Protein AF-A0A4Y7TAW5-F1 (afdb_monomer_lite)

Secondary structure (DSSP, 8-state):
---HHHHHHHHHHHHHHHHHHHHHHHHHHHHHHHHHHHHHHHHHHHHHHHHPPPPPPPP--SSS-HHHHHHHHHHHHHHHHHHHHHHHHHHHHHHS--TTHHHHHHHHHHHTHHHHHHHHHHHHHHHHHHHHH-TT----HHHHHHHHHHHHHHH--HHHHHHHHH-HHHHHHHHHHHH-B-TTSPBP-S-TT-SSS--HHHHHHHHHHHSHHHHHHHHHHHHT--HHHHHHHHHHHHHHHHHHHHHHTT---HHHHHHHHHHHHHHHHHHHHT-GGGS--

Structure (mmCIF, N/CA/C/O backbone):
data_AF-A0A4Y7TAW5-F1
#
_entry.id   AF-A0A4Y7TAW5-F1
#
loop_
_atom_site.group_PDB
_atom_site.id
_atom_site.type_symbol
_atom_site.label_atom_id
_atom_site.label_alt_id
_atom_site.label_comp_id
_atom_site.label_asym_id
_atom_site.label_entity_id
_atom_site.label_seq_id
_atom_site.pdbx_PDB_ins_code
_atom_site.Cartn_x
_atom_site.Cartn_y
_atom_site.Cartn_z
_atom_site.occupancy
_atom_site.B_iso_or_equiv
_atom_site.auth_seq_id
_atom_site.auth_comp_id
_atom_site.auth_asym_id
_atom_site.auth_atom_id
_atom_site.pdbx_PDB_model_num
ATOM 1 N N . MET A 1 1 ? 13.626 14.853 74.376 1.00 48.91 1 MET A N 1
ATOM 2 C CA . MET A 1 1 ? 12.794 15.508 73.346 1.00 48.91 1 MET A CA 1
ATOM 3 C C . MET A 1 1 ? 13.369 15.253 71.956 1.00 48.91 1 MET A C 1
ATOM 5 O O . MET A 1 1 ? 14.304 15.946 71.572 1.00 48.91 1 MET A O 1
ATOM 9 N N . PRO A 1 2 ? 12.860 14.246 71.227 1.00 41.62 2 PRO A N 1
ATOM 10 C CA . PRO A 1 2 ? 12.999 14.225 69.774 1.00 41.62 2 PRO A CA 1
ATOM 11 C C . PRO A 1 2 ? 11.749 13.623 69.098 1.00 41.62 2 PRO A C 1
ATOM 13 O O . PRO A 1 2 ? 11.780 12.455 68.753 1.00 41.62 2 PRO A O 1
ATOM 16 N N . ASP A 1 3 ? 10.656 14.368 68.891 1.00 47.78 3 ASP A N 1
ATOM 17 C CA . ASP A 1 3 ? 9.489 13.796 68.171 1.00 47.78 3 ASP A CA 1
ATOM 18 C C . ASP A 1 3 ? 8.783 14.731 67.174 1.00 47.78 3 ASP A C 1
ATOM 20 O O . ASP A 1 3 ? 8.091 14.268 66.266 1.00 47.78 3 ASP A O 1
ATOM 24 N N . GLU A 1 4 ? 9.027 16.042 67.206 1.00 43.66 4 GLU A N 1
ATOM 25 C CA . GLU A 1 4 ? 8.337 16.962 66.284 1.00 43.66 4 GLU A CA 1
ATOM 26 C C . GLU A 1 4 ? 8.954 16.999 64.869 1.00 43.66 4 GLU A C 1
ATOM 28 O O . GLU A 1 4 ? 8.254 17.194 63.870 1.00 43.66 4 GLU A O 1
ATOM 33 N N . LEU A 1 5 ? 10.252 16.703 64.737 1.00 43.06 5 LEU A N 1
ATOM 34 C CA . LEU A 1 5 ? 10.950 16.662 63.441 1.00 43.06 5 LEU A CA 1
ATOM 35 C C . LEU A 1 5 ? 10.562 15.445 62.575 1.00 43.06 5 LEU A C 1
ATOM 37 O O . LEU A 1 5 ? 10.584 15.535 61.343 1.00 43.06 5 LEU A O 1
ATOM 41 N N . ASN A 1 6 ? 10.150 14.327 63.186 1.00 42.59 6 ASN A N 1
ATOM 42 C CA . ASN A 1 6 ? 9.737 13.115 62.462 1.00 42.59 6 ASN A CA 1
ATOM 43 C C . ASN A 1 6 ? 8.290 13.190 61.937 1.00 42.59 6 ASN A C 1
ATOM 45 O O . ASN A 1 6 ? 7.994 12.680 60.848 1.00 42.59 6 ASN A O 1
ATOM 49 N N . LEU A 1 7 ? 7.403 13.898 62.643 1.00 44.12 7 LEU A N 1
ATOM 50 C CA . LEU A 1 7 ? 6.029 14.164 62.197 1.00 44.12 7 LEU A CA 1
ATOM 51 C C . LEU A 1 7 ? 5.985 15.139 61.007 1.00 44.12 7 LEU A C 1
ATOM 53 O O . LEU A 1 7 ? 5.231 14.923 60.052 1.00 44.12 7 LEU A O 1
ATOM 57 N N . SER A 1 8 ? 6.853 16.156 61.013 1.00 45.81 8 SER A N 1
ATOM 58 C CA . SER A 1 8 ? 7.039 17.106 59.905 1.00 45.81 8 SER A CA 1
ATOM 59 C C . SER A 1 8 ? 7.485 16.407 58.607 1.00 45.81 8 SER A C 1
ATOM 61 O O . SER A 1 8 ? 6.839 16.540 57.562 1.00 45.81 8 SER A O 1
ATOM 63 N N . ARG A 1 9 ? 8.517 15.552 58.674 1.00 44.88 9 ARG A N 1
ATOM 64 C CA . ARG A 1 9 ? 9.029 14.802 57.508 1.00 44.88 9 ARG A CA 1
ATOM 65 C C . ARG A 1 9 ? 8.023 13.788 56.952 1.00 44.88 9 ARG A C 1
ATOM 67 O O . ARG A 1 9 ? 7.956 13.595 55.735 1.00 44.88 9 ARG A O 1
ATOM 74 N N . SER A 1 10 ? 7.203 13.185 57.812 1.00 47.12 10 SER A N 1
ATOM 75 C CA . SER A 1 10 ? 6.163 12.228 57.404 1.00 47.12 10 SER A CA 1
ATOM 76 C C . SER A 1 10 ? 4.977 12.908 56.710 1.00 47.12 10 SER A C 1
ATOM 78 O O . SER A 1 10 ? 4.493 12.403 55.694 1.00 47.12 10 SER A O 1
ATOM 80 N N . ARG A 1 11 ? 4.556 14.098 57.169 1.00 46.34 11 ARG A N 1
ATOM 81 C CA . ARG A 1 11 ? 3.516 14.904 56.497 1.00 46.34 11 ARG A CA 1
ATOM 82 C C . ARG A 1 11 ? 3.972 15.425 55.130 1.00 46.34 11 ARG A C 1
ATOM 84 O O . ARG A 1 11 ? 3.197 15.362 54.176 1.00 46.34 11 ARG A O 1
ATOM 91 N N . VAL A 1 12 ? 5.234 15.843 54.993 1.00 50.62 12 VAL A N 1
ATOM 92 C CA . VAL A 1 12 ? 5.809 16.267 53.699 1.00 50.62 12 VAL A CA 1
ATOM 93 C C . VAL A 1 12 ? 5.922 15.090 52.714 1.00 50.62 12 VAL A C 1
ATOM 95 O O . VAL A 1 12 ? 5.592 15.243 51.533 1.00 50.62 12 VAL A O 1
ATOM 98 N N . ARG A 1 13 ? 6.294 13.886 53.182 1.00 47.22 13 ARG A N 1
ATOM 99 C CA . ARG A 1 13 ? 6.286 12.654 52.362 1.00 47.22 13 ARG A CA 1
ATOM 100 C C . ARG A 1 13 ? 4.876 12.233 51.930 1.00 47.22 13 ARG A C 1
ATOM 102 O O . ARG A 1 13 ? 4.685 11.881 50.770 1.00 47.22 13 ARG A O 1
ATOM 109 N N . LEU A 1 14 ? 3.875 12.314 52.809 1.00 46.09 14 LEU A N 1
ATOM 110 C CA . LEU A 1 14 ? 2.475 12.010 52.471 1.00 46.09 14 LEU A CA 1
ATOM 111 C C . LEU A 1 14 ? 1.870 13.030 51.495 1.00 46.09 14 LEU A C 1
ATOM 113 O O . LEU A 1 14 ? 1.152 12.638 50.573 1.00 46.09 14 LEU A O 1
ATOM 117 N N . GLY A 1 15 ? 2.195 14.317 51.647 1.00 50.59 15 GLY A N 1
ATOM 118 C CA . GLY A 1 15 ? 1.791 15.375 50.719 1.00 50.59 15 GLY A CA 1
ATOM 119 C C . GLY A 1 15 ? 2.389 15.191 49.322 1.00 50.59 15 GLY A C 1
ATOM 120 O O . GLY A 1 15 ? 1.670 15.273 48.330 1.00 50.59 15 GLY A O 1
ATOM 121 N N . THR A 1 16 ? 3.676 14.845 49.225 1.00 51.81 16 THR A N 1
ATOM 122 C CA . THR A 1 16 ? 4.343 14.569 47.938 1.00 51.81 16 THR A CA 1
ATOM 123 C C . THR A 1 16 ? 3.869 13.267 47.282 1.00 51.81 16 THR A C 1
ATOM 125 O O . THR A 1 16 ? 3.695 13.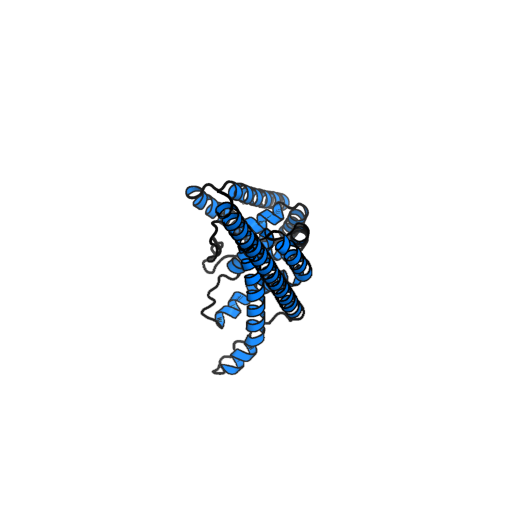241 46.064 1.00 51.81 16 THR A O 1
ATOM 128 N N . LEU A 1 17 ? 3.574 12.212 48.050 1.00 48.34 17 LEU A N 1
ATOM 129 C CA . LEU A 1 17 ? 2.973 10.968 47.540 1.00 48.34 17 LEU A CA 1
ATOM 130 C C . LEU A 1 17 ? 1.537 11.166 47.039 1.00 48.34 17 LEU A C 1
ATOM 132 O O . LEU A 1 17 ? 1.203 10.677 45.959 1.00 48.34 17 LEU A O 1
ATOM 136 N N . LYS A 1 18 ? 0.697 11.912 47.769 1.00 51.72 18 LYS A N 1
ATOM 137 C CA . LYS A 1 18 ? -0.661 12.258 47.314 1.00 51.72 18 LYS A CA 1
ATOM 138 C C . LYS A 1 18 ? -0.627 13.153 46.075 1.00 51.72 18 LYS A C 1
ATOM 140 O O . LYS A 1 18 ? -1.372 12.889 45.139 1.00 51.72 18 LYS A O 1
ATOM 145 N N . ARG A 1 19 ? 0.281 14.134 46.011 1.00 49.94 19 ARG A N 1
ATOM 146 C CA . ARG A 1 19 ? 0.446 15.015 44.840 1.00 49.94 19 ARG A CA 1
ATOM 147 C C . ARG A 1 19 ? 0.955 14.254 43.611 1.00 49.94 19 ARG A C 1
ATOM 149 O O . ARG A 1 19 ? 0.425 14.458 42.528 1.00 49.94 19 ARG A O 1
ATOM 156 N N . LYS A 1 20 ? 1.899 13.315 43.772 1.00 46.88 20 LYS A N 1
ATOM 157 C CA . LYS A 1 20 ? 2.349 12.418 42.687 1.00 46.88 20 LYS A CA 1
ATOM 158 C C . LYS A 1 20 ? 1.245 11.477 42.205 1.00 46.88 20 LYS A C 1
ATOM 160 O O . LYS A 1 20 ? 1.109 11.286 41.003 1.00 46.88 20 LYS A O 1
ATOM 165 N N . ARG A 1 21 ? 0.440 10.913 43.113 1.00 55.06 21 ARG A N 1
ATOM 166 C CA . ARG A 1 21 ? -0.709 10.065 42.747 1.00 55.06 21 ARG A CA 1
ATOM 167 C C . ARG A 1 21 ? -1.817 10.861 42.058 1.00 55.06 21 ARG A C 1
ATOM 169 O O . ARG A 1 21 ? -2.376 10.370 41.089 1.00 55.06 21 ARG A O 1
ATOM 176 N N . PHE A 1 22 ? -2.092 12.083 42.511 1.00 49.72 22 PHE A N 1
ATOM 177 C CA . PHE A 1 22 ? -3.089 12.961 41.901 1.00 49.72 22 PHE A CA 1
ATOM 178 C C . PHE A 1 22 ? -2.654 13.437 40.512 1.00 49.72 22 PHE A C 1
ATOM 180 O O . PHE A 1 22 ? -3.429 13.328 39.573 1.00 49.72 22 PHE A O 1
ATOM 187 N N . LEU A 1 23 ? -1.396 13.867 40.354 1.00 47.81 23 LEU A N 1
ATOM 188 C CA . LEU A 1 23 ? -0.832 14.196 39.043 1.00 47.81 23 LEU A CA 1
ATOM 189 C C . LEU A 1 23 ? -0.847 12.967 38.131 1.00 47.81 23 LEU A C 1
ATOM 191 O O . LEU A 1 23 ? -1.380 13.047 37.041 1.00 47.81 23 LEU A O 1
ATOM 195 N N . SER A 1 24 ? -0.403 11.799 38.604 1.00 51.50 24 SER A N 1
ATOM 196 C CA . SER A 1 24 ? -0.475 10.551 37.832 1.00 51.50 24 SER A CA 1
ATOM 197 C C . SER A 1 24 ? -1.898 10.165 37.420 1.00 51.50 24 SER A C 1
ATOM 199 O O . SER A 1 24 ? -2.066 9.610 36.338 1.00 51.50 24 SER A O 1
ATOM 201 N N . ALA A 1 25 ? -2.899 10.383 38.272 1.00 54.53 25 ALA A N 1
ATOM 202 C CA . ALA A 1 25 ? -4.290 10.086 37.953 1.00 54.53 25 ALA A CA 1
ATOM 203 C C . ALA A 1 25 ? -4.839 11.093 36.937 1.00 54.53 25 ALA A C 1
ATOM 205 O O . ALA A 1 25 ? -5.419 10.684 35.943 1.00 54.53 25 ALA A O 1
ATOM 206 N N . HIS A 1 26 ? -4.575 12.386 37.129 1.00 45.53 26 HIS A N 1
ATOM 207 C CA . HIS A 1 26 ? -5.026 13.445 36.231 1.00 45.53 26 HIS A CA 1
ATOM 208 C C . HIS A 1 26 ? -4.365 13.355 34.848 1.00 45.53 26 HIS A C 1
ATOM 210 O O . HIS A 1 26 ? -5.045 13.487 33.836 1.00 45.53 26 HIS A O 1
ATOM 216 N N . THR A 1 27 ? -3.068 13.035 34.786 1.00 52.75 27 THR A N 1
ATOM 217 C CA . THR A 1 27 ? -2.369 12.761 33.523 1.00 52.75 27 THR A CA 1
ATOM 218 C C . THR A 1 27 ? -2.956 11.533 32.831 1.00 52.75 27 THR A C 1
ATOM 220 O O . THR A 1 27 ? -3.188 11.590 31.634 1.00 52.75 27 THR A O 1
ATOM 223 N N . ARG A 1 28 ? -3.297 10.459 33.563 1.00 53.72 28 ARG A N 1
ATOM 224 C CA . ARG A 1 28 ? -3.979 9.289 32.977 1.00 53.72 28 ARG A CA 1
ATOM 225 C C . ARG A 1 28 ? -5.375 9.622 32.452 1.00 53.72 28 ARG A C 1
ATOM 227 O O . ARG A 1 28 ? -5.735 9.125 31.395 1.00 53.72 28 ARG A O 1
ATOM 234 N N . THR A 1 29 ? -6.154 10.445 33.155 1.00 56.94 29 THR A N 1
ATOM 235 C CA . THR A 1 29 ? -7.489 10.858 32.692 1.00 56.94 29 THR A CA 1
ATOM 236 C C . THR A 1 29 ? -7.400 11.728 31.438 1.00 56.94 29 THR A C 1
ATOM 238 O O . THR A 1 29 ? -8.170 11.525 30.505 1.00 56.94 29 THR A O 1
ATOM 241 N N . LEU A 1 30 ? -6.435 12.652 31.385 1.00 54.66 30 LEU A N 1
ATOM 242 C CA . LEU A 1 30 ? -6.183 13.488 30.208 1.00 54.66 30 LEU A CA 1
ATOM 243 C C . LEU A 1 30 ? -5.687 12.657 29.019 1.00 54.66 30 LEU A C 1
ATOM 245 O O . LEU A 1 30 ? -6.209 12.801 27.922 1.00 54.66 30 LEU A O 1
ATOM 249 N N . GLU A 1 31 ? -4.742 11.742 29.235 1.00 56.19 31 GLU A N 1
ATOM 250 C CA . GLU A 1 31 ? -4.259 10.820 28.199 1.00 56.19 31 GLU A CA 1
ATOM 251 C C . GLU A 1 31 ? -5.377 9.908 27.676 1.00 56.19 31 GLU A C 1
ATOM 253 O O . GLU A 1 31 ? -5.460 9.663 26.475 1.00 56.19 31 GLU A O 1
ATOM 258 N N . HIS A 1 32 ? -6.261 9.429 28.556 1.00 56.84 32 HIS A N 1
ATOM 259 C CA . HIS A 1 32 ? -7.381 8.586 28.148 1.00 56.84 32 HIS A CA 1
ATOM 260 C C . HIS A 1 32 ? -8.438 9.372 27.360 1.00 56.84 32 HIS A C 1
ATOM 262 O O . HIS A 1 32 ? -8.957 8.858 26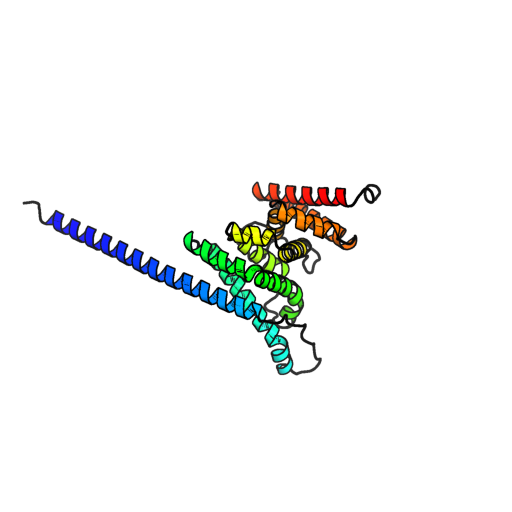.373 1.00 56.84 32 HIS A O 1
ATOM 268 N N . GLY A 1 33 ? -8.704 10.626 27.744 1.00 57.44 33 GLY A N 1
ATOM 269 C CA . GLY A 1 33 ? -9.585 11.522 26.994 1.00 57.44 33 GLY A CA 1
ATOM 270 C C . GLY A 1 33 ? -9.032 11.885 25.612 1.00 57.44 33 GLY A C 1
ATOM 271 O O . GLY A 1 33 ? -9.783 11.893 24.644 1.00 57.44 33 GLY A O 1
ATOM 272 N N . VAL A 1 34 ? -7.720 12.118 25.490 1.00 60.97 34 VAL A N 1
ATOM 273 C CA . VAL A 1 34 ? -7.068 12.390 24.195 1.00 60.97 34 VAL A CA 1
ATOM 274 C C . VAL A 1 34 ? -7.130 11.169 23.273 1.00 60.97 34 VAL A C 1
ATOM 276 O O . VAL A 1 34 ? -7.487 11.323 22.111 1.00 60.97 34 VAL A O 1
ATOM 279 N N . ALA A 1 35 ? -6.869 9.962 23.787 1.00 63.03 35 ALA A N 1
ATOM 280 C CA . ALA A 1 35 ? -6.971 8.732 22.995 1.00 63.03 35 ALA A CA 1
ATOM 281 C C . ALA A 1 35 ? -8.399 8.497 22.462 1.00 63.03 35 ALA A C 1
ATOM 283 O O . ALA A 1 35 ? -8.580 8.222 21.281 1.00 63.03 35 ALA A O 1
ATOM 284 N N . GLN A 1 36 ? -9.425 8.703 23.299 1.00 66.69 36 GLN A N 1
ATOM 285 C CA . GLN A 1 36 ? -10.826 8.590 22.871 1.00 66.69 36 GLN A CA 1
ATOM 286 C C . GLN A 1 36 ? -11.196 9.611 21.784 1.00 66.69 36 GLN A C 1
ATOM 288 O O . GLN A 1 36 ? -11.950 9.292 20.867 1.00 66.69 36 GLN A O 1
ATOM 293 N N . ILE A 1 37 ? -10.661 10.834 21.861 1.00 69.81 37 ILE A N 1
ATOM 294 C CA . ILE A 1 37 ? -10.876 11.861 20.835 1.00 69.81 37 ILE A CA 1
ATOM 295 C C . ILE A 1 37 ? -10.203 11.455 19.517 1.00 69.81 37 ILE A C 1
ATOM 297 O O . ILE A 1 37 ? -10.835 11.563 18.467 1.00 69.81 37 ILE A O 1
ATOM 301 N N . SER A 1 38 ? -8.968 10.945 19.556 1.00 72.62 38 SER A N 1
ATOM 302 C CA . SER A 1 38 ? -8.267 10.440 18.367 1.00 72.62 38 SER A CA 1
ATOM 303 C C . SER A 1 38 ? -9.029 9.299 17.686 1.00 72.62 38 SER A C 1
ATOM 305 O O . SER A 1 38 ? -9.176 9.317 16.465 1.00 72.62 38 SER A O 1
ATOM 307 N N . ASP A 1 39 ? -9.582 8.362 18.460 1.00 80.06 39 ASP A N 1
ATOM 308 C CA . ASP A 1 39 ? -10.378 7.242 17.944 1.00 80.06 39 ASP A CA 1
ATOM 309 C C . ASP A 1 39 ? -11.663 7.716 17.246 1.00 80.06 39 ASP A C 1
ATOM 311 O O . ASP A 1 39 ? -11.990 7.253 16.150 1.00 80.06 39 ASP A O 1
ATOM 315 N N . ILE A 1 40 ? -12.383 8.669 17.851 1.00 82.50 40 ILE A N 1
ATOM 316 C CA . ILE A 1 40 ? -13.599 9.257 17.267 1.00 82.50 40 ILE A CA 1
ATOM 317 C C . ILE A 1 40 ? -13.264 10.006 15.977 1.00 82.50 40 ILE A C 1
ATOM 319 O O . ILE A 1 40 ? -13.962 9.841 14.974 1.00 82.50 40 ILE A O 1
ATOM 323 N N . ILE A 1 41 ? -12.198 10.812 15.983 1.00 82.06 41 ILE A N 1
ATOM 324 C CA . ILE A 1 41 ? -11.745 11.554 14.802 1.00 82.06 41 ILE A CA 1
ATOM 325 C C . ILE A 1 41 ? -11.375 10.579 13.685 1.00 82.06 41 ILE A C 1
ATOM 327 O O . ILE A 1 41 ? -11.825 10.756 12.554 1.00 82.06 41 ILE A O 1
ATOM 331 N N . LEU A 1 42 ? -10.606 9.532 13.996 1.00 86.62 42 LEU A N 1
ATOM 332 C CA . LEU A 1 42 ? -10.192 8.535 13.017 1.00 86.62 42 LEU A CA 1
ATOM 333 C C . LEU A 1 42 ? -11.396 7.815 12.408 1.00 86.62 42 LEU A C 1
ATOM 335 O O . LEU A 1 42 ? -11.511 7.786 11.186 1.00 86.62 42 LEU A O 1
ATOM 339 N N . ARG A 1 43 ? -12.307 7.288 13.238 1.00 90.38 43 ARG A N 1
ATOM 340 C CA . ARG A 1 43 ? -13.544 6.643 12.766 1.00 90.38 43 ARG A CA 1
ATOM 341 C C . ARG A 1 43 ? -14.346 7.586 11.877 1.00 90.38 43 ARG A C 1
ATOM 343 O O . ARG A 1 43 ? -14.681 7.218 10.763 1.00 90.38 43 ARG A O 1
ATOM 350 N N . THR A 1 44 ? -14.567 8.823 12.319 1.00 91.19 44 THR A N 1
ATOM 351 C CA . THR A 1 44 ? -15.331 9.822 11.554 1.00 91.19 44 THR A CA 1
ATOM 352 C C . THR A 1 44 ? -14.702 10.088 10.187 1.00 91.19 44 THR A C 1
ATOM 354 O O . THR A 1 44 ? -15.398 10.087 9.175 1.00 91.19 44 THR A O 1
ATOM 357 N N . ILE A 1 45 ? -13.383 10.294 10.134 1.00 90.44 45 ILE A N 1
ATOM 358 C CA . ILE A 1 45 ? -12.677 10.527 8.870 1.00 90.44 45 ILE A CA 1
ATOM 359 C C . ILE A 1 45 ? -12.761 9.294 7.967 1.00 90.44 45 ILE A C 1
ATOM 361 O O . ILE A 1 45 ? -12.964 9.448 6.765 1.00 90.44 45 ILE A O 1
ATOM 365 N N . LEU A 1 46 ? -12.615 8.089 8.522 1.00 92.75 46 LEU A N 1
ATOM 366 C CA . LEU A 1 46 ? -12.679 6.845 7.758 1.00 92.75 46 LEU A CA 1
ATOM 367 C C . LEU A 1 46 ? -14.085 6.561 7.226 1.00 92.75 46 LEU A C 1
ATOM 369 O O . LEU A 1 46 ? -14.189 6.181 6.068 1.00 92.75 46 LEU A O 1
ATOM 373 N N . THR A 1 47 ? -15.143 6.830 7.993 1.00 94.06 47 THR A N 1
ATOM 374 C CA . THR A 1 47 ? -16.534 6.747 7.518 1.00 94.06 47 THR A CA 1
ATOM 375 C C . THR A 1 47 ? -16.797 7.758 6.403 1.00 94.06 47 THR A C 1
ATOM 377 O O . THR A 1 47 ? -17.320 7.394 5.358 1.00 94.06 47 THR A O 1
ATOM 380 N N . ILE A 1 48 ? -16.351 9.014 6.555 1.00 92.88 48 ILE A N 1
ATOM 381 C CA . ILE A 1 48 ? -16.455 10.002 5.467 1.00 92.88 48 ILE A CA 1
ATOM 382 C C . ILE A 1 48 ? -15.726 9.482 4.228 1.00 92.88 48 ILE A C 1
ATOM 384 O O . ILE A 1 48 ? -16.267 9.500 3.130 1.00 92.88 48 ILE A O 1
ATOM 388 N N . LEU A 1 49 ? -14.492 9.005 4.397 1.00 91.81 49 LEU A N 1
ATOM 389 C CA . LEU A 1 49 ? -13.704 8.453 3.306 1.00 91.81 49 LEU A CA 1
ATOM 390 C C . LEU A 1 49 ? -14.341 7.209 2.695 1.00 91.81 49 LEU A C 1
ATOM 392 O O . LEU A 1 49 ? -14.102 6.978 1.519 1.00 91.81 49 LEU A O 1
ATOM 396 N N . GLU A 1 50 ? -15.081 6.395 3.440 1.00 94.38 50 GLU A N 1
ATOM 397 C CA . GLU A 1 50 ? -15.817 5.236 2.934 1.00 94.38 50 GLU A CA 1
ATOM 398 C C . GLU A 1 50 ? -16.900 5.669 1.945 1.00 94.38 50 GLU A C 1
ATOM 400 O O . GLU A 1 50 ? -16.906 5.189 0.808 1.00 94.38 50 GLU A O 1
ATOM 405 N N . ASP A 1 51 ? -17.700 6.660 2.338 1.00 92.50 51 ASP A N 1
ATOM 406 C CA . ASP A 1 51 ? -18.795 7.218 1.540 1.00 92.50 51 ASP A CA 1
ATOM 407 C C . ASP A 1 51 ? -18.310 8.045 0.337 1.00 92.50 51 ASP A C 1
ATOM 409 O O . ASP A 1 51 ? -19.043 8.246 -0.635 1.00 92.50 51 ASP A O 1
ATOM 413 N N . GLU A 1 52 ? -17.063 8.524 0.364 1.00 89.31 52 GLU A N 1
ATOM 414 C CA . GLU A 1 52 ? -16.504 9.308 -0.733 1.00 89.31 52 GLU A CA 1
ATOM 415 C C . GLU A 1 52 ? -16.290 8.474 -2.009 1.00 89.31 52 GLU A C 1
ATOM 417 O O . GLU A 1 52 ? -15.644 7.412 -2.037 1.00 89.31 52 GLU A O 1
ATOM 422 N N . SER A 1 53 ? -16.776 9.026 -3.122 1.00 86.56 53 SER A N 1
ATOM 423 C CA . SER A 1 53 ? -16.500 8.515 -4.464 1.00 86.56 53 SER A CA 1
ATOM 424 C C . SER A 1 53 ? -15.049 8.798 -4.866 1.00 86.56 53 SER A C 1
ATOM 426 O O . SER A 1 53 ? -14.471 9.815 -4.486 1.00 86.56 53 SER A O 1
ATOM 428 N N . THR A 1 54 ? -14.427 7.902 -5.638 1.00 83.69 54 THR A N 1
ATOM 429 C CA . THR A 1 54 ? -13.053 8.120 -6.115 1.00 83.69 54 THR A CA 1
ATOM 430 C C . THR A 1 54 ? -13.021 9.294 -7.103 1.00 83.69 54 THR A C 1
ATOM 432 O O . THR A 1 54 ? -13.656 9.188 -8.154 1.00 83.69 54 THR A O 1
ATOM 435 N N . PRO A 1 55 ? -12.274 10.383 -6.822 1.00 80.06 55 PRO A N 1
ATOM 436 C CA . PRO A 1 55 ? -12.209 11.528 -7.715 1.00 80.06 55 PRO A CA 1
ATOM 437 C C . PRO A 1 55 ? -11.673 11.134 -9.088 1.00 80.06 55 PRO A C 1
ATOM 439 O O . PRO A 1 55 ? -10.780 10.291 -9.220 1.00 80.06 55 PRO A O 1
ATOM 442 N N . THR A 1 56 ? -12.195 11.784 -10.119 1.00 77.88 56 THR A N 1
ATOM 443 C CA . THR A 1 56 ? -11.692 11.671 -11.486 1.00 77.88 56 THR A CA 1
ATOM 444 C C . THR A 1 56 ? -10.638 12.743 -11.752 1.00 77.88 56 THR A C 1
ATOM 446 O O . THR A 1 56 ? -10.478 13.696 -10.987 1.00 77.88 56 THR A O 1
ATOM 449 N N . ARG A 1 57 ? -9.861 12.566 -12.825 1.00 72.62 57 ARG A N 1
ATOM 450 C CA . ARG A 1 57 ? -8.854 13.551 -13.224 1.00 72.62 57 ARG A CA 1
ATOM 451 C C . ARG A 1 57 ? -9.553 14.868 -13.583 1.00 72.62 57 ARG A C 1
ATOM 453 O O . ARG A 1 57 ? -10.391 14.833 -14.486 1.00 72.62 57 ARG A O 1
ATOM 460 N N . PRO A 1 58 ? -9.175 16.008 -12.976 1.00 70.38 58 PRO A N 1
ATOM 461 C CA . PRO A 1 58 ? -9.697 17.307 -13.381 1.00 70.38 58 PRO A CA 1
ATOM 462 C C . PRO A 1 58 ? -9.409 17.561 -14.865 1.00 70.38 58 PRO A C 1
ATOM 464 O O . PRO A 1 58 ? -8.303 17.283 -15.349 1.00 70.38 58 PRO A O 1
ATOM 467 N N . LEU A 1 59 ? -10.395 18.077 -15.600 1.00 66.62 59 LEU A N 1
ATOM 468 C CA . LEU A 1 59 ? -10.210 18.460 -16.996 1.00 66.62 59 LEU A CA 1
ATOM 469 C C . LEU A 1 59 ? -9.390 19.752 -17.041 1.00 66.62 59 LEU A C 1
ATOM 471 O O . LEU A 1 59 ? -9.818 20.786 -16.543 1.00 66.62 59 LEU A O 1
ATOM 475 N N . VAL A 1 60 ? -8.210 19.716 -17.664 1.00 61.81 60 VAL A N 1
ATOM 476 C CA . VAL A 1 60 ? -7.419 20.935 -17.883 1.00 61.81 60 VAL A CA 1
ATOM 477 C C . VAL A 1 60 ? -8.097 21.749 -18.986 1.00 61.81 60 VAL A C 1
ATOM 479 O O . VAL A 1 60 ? -7.867 21.511 -20.174 1.00 61.81 60 VAL A O 1
ATOM 482 N N . ARG A 1 61 ? -8.961 22.695 -18.611 1.00 59.75 61 ARG A N 1
ATOM 483 C CA . ARG A 1 61 ? -9.518 23.673 -19.552 1.00 59.75 61 ARG A CA 1
ATOM 484 C C . ARG A 1 61 ? -8.442 24.722 -19.851 1.00 59.75 61 ARG A C 1
ATOM 486 O O . ARG A 1 61 ? -7.897 25.339 -18.943 1.00 59.75 61 ARG A O 1
ATOM 493 N N . ARG A 1 62 ? -8.084 24.897 -21.129 1.00 49.53 62 ARG A N 1
ATOM 494 C CA . ARG A 1 62 ? -7.209 26.001 -21.562 1.00 49.53 62 ARG A CA 1
ATOM 495 C C . ARG A 1 62 ? -8.014 27.301 -21.519 1.00 49.53 62 ARG A C 1
ATOM 497 O O . ARG A 1 62 ? -8.913 27.467 -22.336 1.00 49.53 62 ARG A O 1
ATOM 504 N N . GLY A 1 63 ? -7.673 28.201 -20.605 1.00 51.19 63 GLY A N 1
ATOM 505 C CA . GLY A 1 63 ? -8.272 29.534 -20.489 1.00 51.19 63 GLY A CA 1
ATOM 506 C C . GLY A 1 63 ? -8.322 29.995 -19.033 1.00 51.19 63 GLY A C 1
ATOM 507 O O . GLY A 1 63 ? -8.464 29.164 -18.142 1.00 51.19 63 GLY A O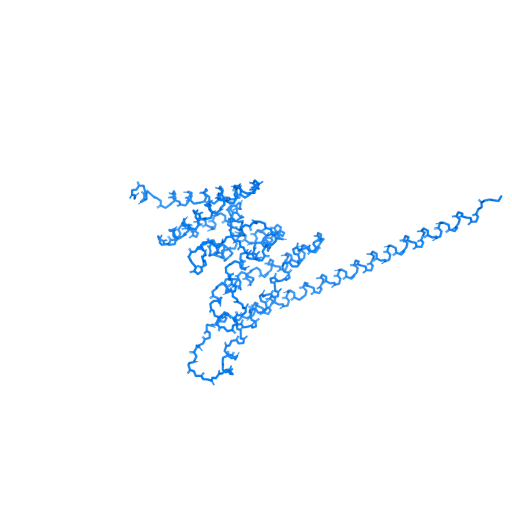 1
ATOM 508 N N . ASP A 1 64 ? -8.173 31.301 -18.807 1.00 46.88 64 ASP A N 1
ATOM 509 C CA . ASP A 1 64 ? -8.070 31.976 -17.502 1.00 46.88 64 ASP A CA 1
ATOM 510 C C . ASP A 1 64 ? -9.344 31.872 -16.637 1.00 46.88 64 ASP A C 1
ATOM 512 O O . ASP A 1 64 ? -10.012 32.862 -16.344 1.00 46.88 64 ASP A O 1
ATOM 516 N N . GLN A 1 65 ? -9.693 30.668 -16.191 1.00 52.84 65 GLN A N 1
ATOM 517 C CA . GLN A 1 65 ? -10.744 30.435 -15.201 1.00 52.84 65 GLN A CA 1
ATOM 518 C C . GLN A 1 65 ? -10.154 29.686 -14.006 1.00 52.84 65 GLN A C 1
ATOM 520 O O . GLN A 1 65 ? -10.384 28.503 -13.778 1.00 52.84 65 GLN A O 1
ATOM 525 N N . LEU A 1 66 ? -9.366 30.423 -13.219 1.00 53.06 66 LEU A N 1
ATOM 526 C CA . LEU A 1 66 ? -8.847 29.984 -11.919 1.00 53.06 66 LEU A CA 1
ATOM 527 C C . LEU A 1 66 ? -9.960 29.500 -10.968 1.00 53.06 66 LEU A C 1
ATOM 529 O O . LEU A 1 66 ? -9.694 28.646 -10.130 1.00 53.06 66 LEU A O 1
ATOM 533 N N . PHE A 1 67 ? -11.190 30.010 -11.106 1.00 51.19 67 PHE A N 1
ATOM 534 C CA . PHE A 1 67 ? -12.345 29.590 -10.302 1.00 51.19 67 PHE A CA 1
ATOM 535 C C . PHE A 1 67 ? -12.852 28.185 -10.670 1.00 51.19 67 PHE A C 1
ATOM 537 O O . PHE A 1 67 ? -12.979 27.353 -9.773 1.00 51.19 67 PHE A O 1
ATOM 544 N N . ASP A 1 68 ? -13.016 27.873 -11.961 1.00 53.12 68 ASP A N 1
ATOM 545 C CA . ASP A 1 68 ? -13.378 26.526 -12.439 1.00 53.12 68 ASP A CA 1
ATOM 546 C C . ASP A 1 68 ? -12.331 25.482 -12.016 1.00 53.12 68 ASP A C 1
ATOM 548 O O . ASP A 1 68 ? -12.663 24.379 -11.586 1.00 53.12 68 ASP A O 1
ATOM 552 N N . ALA A 1 69 ? -11.047 25.856 -12.041 1.00 57.56 69 ALA A N 1
ATOM 553 C CA . ALA A 1 69 ? -9.963 24.986 -11.591 1.00 57.56 69 ALA A CA 1
ATOM 554 C C . ALA A 1 69 ? -10.021 24.671 -10.081 1.00 57.56 69 ALA A C 1
ATOM 556 O O . ALA A 1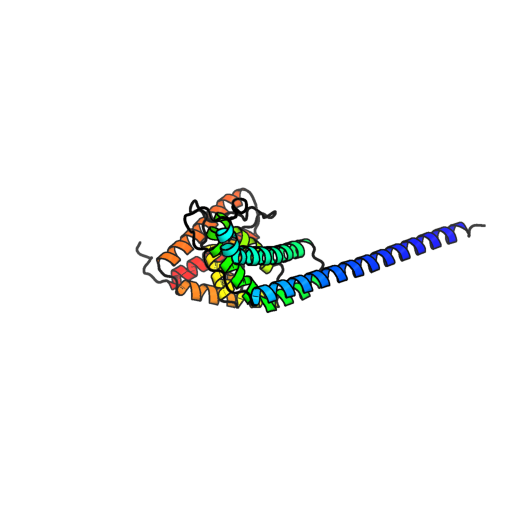 69 ? -9.563 23.608 -9.657 1.00 57.56 69 ALA A O 1
ATOM 557 N N . VAL A 1 70 ? -10.565 25.567 -9.248 1.00 61.34 70 VAL A N 1
ATOM 558 C CA . VAL A 1 70 ? -10.728 25.330 -7.803 1.00 61.34 70 VAL A CA 1
ATOM 559 C C . VAL A 1 70 ? -11.911 24.405 -7.525 1.00 61.34 70 VAL A C 1
ATOM 561 O O . VAL A 1 70 ? -11.768 23.502 -6.702 1.00 61.34 70 VAL A O 1
ATOM 564 N N . GLU A 1 71 ? -13.042 24.579 -8.214 1.00 65.19 71 GLU A N 1
ATOM 565 C CA . GLU A 1 71 ? -14.208 23.693 -8.067 1.00 65.19 71 GLU A CA 1
ATOM 566 C C . GLU A 1 71 ? -13.906 22.274 -8.565 1.00 65.19 71 GLU A C 1
ATOM 568 O O . GLU A 1 71 ? -14.141 21.306 -7.837 1.00 65.19 71 GLU A O 1
ATOM 573 N N . ASP A 1 72 ? -13.264 22.144 -9.729 1.00 67.56 72 ASP A N 1
ATOM 574 C CA . ASP A 1 72 ? -12.898 20.849 -10.317 1.00 67.56 72 ASP A CA 1
ATOM 575 C C . ASP A 1 72 ? -11.853 20.086 -9.479 1.00 67.56 72 ASP A C 1
ATOM 577 O O . ASP A 1 72 ? -11.758 18.856 -9.536 1.00 67.56 72 ASP A O 1
ATOM 581 N N . THR A 1 73 ? -11.057 20.796 -8.671 1.00 72.50 73 THR A N 1
ATOM 582 C CA . THR A 1 73 ? -10.035 20.193 -7.797 1.00 72.50 73 THR A CA 1
ATOM 583 C C . THR A 1 73 ? -10.480 20.045 -6.344 1.00 72.50 73 THR A C 1
ATOM 585 O O . THR A 1 73 ? -9.777 19.397 -5.562 1.00 72.50 73 THR A O 1
ATOM 588 N N . LEU A 1 74 ? -11.644 20.581 -5.957 1.00 74.38 74 LEU A N 1
ATOM 589 C CA . LEU A 1 74 ? -12.141 20.535 -4.581 1.00 74.38 74 LEU A CA 1
ATOM 590 C C . LEU A 1 74 ? -12.325 19.096 -4.059 1.00 74.38 74 LEU A C 1
ATOM 592 O O . LEU A 1 74 ? -11.828 18.812 -2.962 1.00 74.38 74 LEU A O 1
ATOM 596 N N . PRO A 1 75 ? -12.927 18.151 -4.815 1.00 78.88 75 PRO A N 1
ATOM 597 C CA . PRO A 1 75 ? -13.042 16.761 -4.369 1.00 78.88 75 PRO A CA 1
ATOM 598 C C . PRO A 1 75 ? -11.670 16.111 -4.154 1.00 78.88 75 PRO A C 1
ATOM 600 O O . PRO A 1 75 ? -11.435 15.449 -3.143 1.00 78.88 75 PRO A O 1
ATOM 603 N N . LEU A 1 76 ? -10.726 16.369 -5.067 1.00 77.88 76 LEU A N 1
ATOM 604 C CA . LEU A 1 76 ? -9.357 15.862 -4.984 1.00 77.88 76 LEU A CA 1
ATOM 605 C C . LEU A 1 76 ? -8.631 16.409 -3.747 1.00 77.88 76 LEU A C 1
ATOM 607 O O . LEU A 1 76 ? -8.017 15.642 -3.005 1.00 77.88 76 LEU A O 1
ATOM 611 N N . ARG A 1 77 ? -8.723 17.720 -3.496 1.00 76.06 77 ARG A N 1
ATOM 612 C CA . ARG A 1 77 ? -8.124 18.380 -2.326 1.00 76.06 77 ARG A CA 1
ATOM 613 C C . ARG A 1 77 ? -8.710 17.863 -1.018 1.00 76.06 77 ARG A C 1
ATOM 615 O O . ARG A 1 77 ? -7.949 17.560 -0.100 1.00 76.06 77 ARG A O 1
ATOM 622 N N . ARG A 1 78 ? -10.037 17.720 -0.943 1.00 80.69 78 ARG A N 1
ATOM 623 C CA . ARG A 1 78 ? -10.742 17.198 0.236 1.00 80.69 78 ARG A CA 1
ATOM 624 C C . ARG A 1 78 ? -10.272 15.789 0.577 1.00 80.69 78 ARG A C 1
ATOM 626 O O . ARG A 1 78 ? -9.809 15.558 1.690 1.00 80.69 78 ARG A O 1
ATOM 633 N N . VAL A 1 79 ? -10.330 14.874 -0.387 1.00 81.94 79 VAL A N 1
ATOM 634 C CA . VAL A 1 79 ? -9.880 13.487 -0.215 1.00 81.94 79 VAL A CA 1
ATOM 635 C C . VAL A 1 79 ? -8.408 13.434 0.189 1.00 81.94 79 VAL A C 1
ATOM 637 O O . VAL A 1 79 ? -8.060 12.768 1.158 1.00 81.94 79 VAL A O 1
ATOM 640 N N . THR A 1 80 ? -7.541 14.171 -0.509 1.00 78.50 80 THR A N 1
ATOM 641 C CA . THR A 1 80 ? -6.099 14.208 -0.211 1.00 78.50 80 THR A CA 1
ATOM 642 C C . THR A 1 80 ? -5.845 14.694 1.219 1.00 78.50 80 THR A C 1
ATOM 644 O O . THR A 1 80 ? -5.030 14.110 1.931 1.00 78.50 80 THR A O 1
ATOM 647 N N . GLY A 1 81 ? -6.573 15.720 1.671 1.00 79.81 81 GLY A N 1
ATOM 648 C CA . GLY A 1 81 ? -6.512 16.220 3.045 1.00 79.81 81 GLY A CA 1
ATOM 649 C C . GLY A 1 81 ? -6.960 15.186 4.081 1.00 79.81 81 GLY A C 1
ATOM 650 O O . GLY A 1 81 ? -6.267 14.981 5.075 1.00 79.81 81 GLY A O 1
ATOM 651 N N . LEU A 1 82 ? -8.069 14.485 3.831 1.00 85.06 82 LEU A N 1
ATOM 652 C CA . LEU A 1 82 ? -8.573 13.429 4.715 1.00 85.06 82 LEU A CA 1
ATOM 653 C C . LEU A 1 82 ? -7.593 12.250 4.813 1.00 85.06 82 LEU A C 1
ATOM 655 O O . LEU A 1 82 ? -7.278 11.807 5.915 1.00 85.06 82 LEU A O 1
ATOM 659 N N . VAL A 1 83 ? -7.041 11.794 3.684 1.00 83.19 83 VAL A N 1
ATOM 660 C CA . VAL A 1 83 ? -6.012 10.740 3.661 1.00 83.19 83 VAL A CA 1
ATOM 661 C C . VAL A 1 83 ? -4.781 11.174 4.451 1.00 83.19 83 VAL A C 1
ATOM 663 O O . VAL A 1 83 ? -4.284 10.399 5.264 1.00 83.19 83 VAL A O 1
ATOM 666 N N . ARG A 1 84 ? -4.333 12.427 4.281 1.00 81.19 84 ARG A N 1
ATOM 667 C CA . ARG A 1 84 ? -3.206 12.996 5.036 1.00 81.19 84 ARG A CA 1
ATOM 668 C C . ARG A 1 84 ? -3.440 13.000 6.541 1.00 81.19 84 ARG A C 1
ATOM 670 O O . ARG A 1 84 ? -2.515 12.708 7.299 1.00 81.19 84 ARG A O 1
ATOM 677 N N . LEU A 1 85 ? -4.659 13.311 6.975 1.00 82.31 85 LEU A N 1
ATOM 678 C CA . LEU A 1 85 ? -5.028 13.256 8.387 1.00 82.31 85 LEU A CA 1
ATOM 679 C C . LEU A 1 85 ? -4.953 11.822 8.918 1.00 82.31 85 LEU A C 1
ATOM 681 O O . LEU A 1 85 ? -4.270 11.602 9.914 1.00 82.31 85 LEU A O 1
ATOM 685 N N . VAL A 1 86 ? -5.544 10.842 8.223 1.00 84.00 86 VAL A N 1
ATOM 686 C CA . VAL A 1 86 ? -5.450 9.417 8.607 1.00 84.00 86 VAL A CA 1
ATOM 687 C C . VAL A 1 86 ? -3.990 8.983 8.728 1.00 84.00 86 VAL A C 1
ATOM 689 O O . VAL A 1 86 ? -3.583 8.417 9.740 1.00 84.00 86 VAL A O 1
ATOM 692 N N . THR A 1 87 ? -3.169 9.295 7.725 1.00 80.25 87 THR A N 1
ATOM 693 C CA . THR A 1 87 ? -1.750 8.930 7.716 1.00 80.25 87 THR A CA 1
ATOM 694 C C . THR A 1 87 ? -0.950 9.590 8.832 1.00 80.25 87 THR A C 1
ATOM 696 O O . THR A 1 87 ? -0.084 8.953 9.430 1.00 80.25 87 THR A O 1
ATOM 699 N N . ARG A 1 88 ? -1.262 10.849 9.153 1.00 78.50 88 ARG A N 1
ATOM 700 C CA . ARG A 1 88 ? -0.622 11.575 10.245 1.00 78.50 88 ARG A CA 1
ATOM 701 C C . ARG A 1 88 ? -0.951 10.937 11.589 1.00 78.50 88 ARG A C 1
ATOM 703 O O . ARG A 1 88 ? -0.037 10.718 12.372 1.00 78.50 88 ARG A O 1
ATOM 710 N N . VAL A 1 89 ? -2.214 10.578 11.819 1.00 77.19 89 VAL A N 1
ATOM 711 C CA . VAL A 1 89 ? -2.624 9.886 13.048 1.00 77.19 89 VAL A CA 1
ATOM 712 C C . VAL A 1 89 ? -1.919 8.527 13.161 1.00 77.19 89 VAL A C 1
ATOM 714 O O . VAL A 1 89 ? -1.391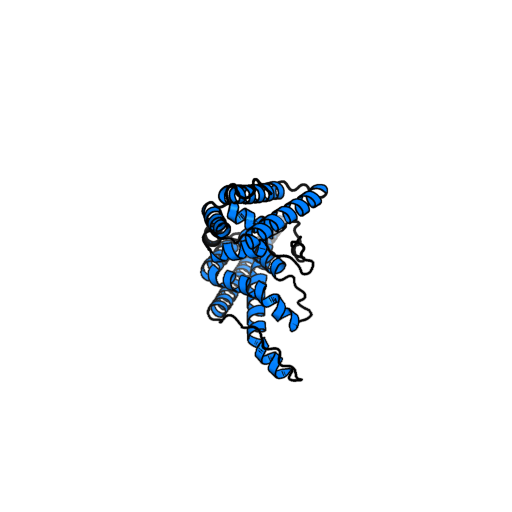 8.212 14.221 1.00 77.19 89 VAL A O 1
ATOM 717 N N . ILE A 1 90 ? -1.794 7.762 12.065 1.00 76.00 90 ILE A N 1
ATOM 718 C CA . ILE A 1 90 ? -1.020 6.502 12.041 1.00 76.00 90 ILE A CA 1
ATOM 719 C C . ILE A 1 90 ? 0.448 6.728 12.456 1.00 76.00 90 ILE A C 1
ATOM 721 O O . ILE A 1 90 ? 1.008 5.935 13.214 1.00 76.00 90 ILE A O 1
ATOM 725 N N . LEU A 1 91 ? 1.090 7.801 11.979 1.00 74.06 91 LEU A N 1
ATOM 726 C CA . LEU A 1 91 ? 2.473 8.128 12.350 1.00 74.06 91 LEU A CA 1
ATOM 727 C C . LEU A 1 91 ? 2.614 8.676 13.778 1.00 74.06 91 LEU A C 1
ATOM 729 O O . LEU A 1 91 ? 3.605 8.389 14.447 1.00 74.06 91 LEU A O 1
ATOM 733 N N . GLU A 1 92 ? 1.658 9.462 14.264 1.00 74.00 92 GLU A N 1
ATOM 734 C CA . GLU A 1 92 ? 1.680 10.004 15.627 1.00 74.00 92 GLU A CA 1
ATOM 735 C C . GLU A 1 92 ? 1.447 8.896 16.664 1.00 74.00 92 GLU A C 1
ATOM 737 O O . GLU A 1 92 ? 2.197 8.792 17.642 1.00 74.00 92 GLU A O 1
ATOM 742 N N . GLU A 1 93 ? 0.502 7.988 16.404 1.00 67.56 93 GLU A N 1
ATOM 743 C CA . GLU A 1 93 ? 0.327 6.766 17.193 1.00 67.56 93 GLU A CA 1
ATOM 744 C C . GLU A 1 93 ? 1.557 5.865 17.105 1.00 67.56 93 GLU A C 1
ATOM 746 O O . GLU A 1 93 ? 1.862 5.173 18.068 1.00 67.56 93 GLU A O 1
ATOM 751 N N . ARG A 1 94 ? 2.348 5.911 16.021 1.00 63.59 94 ARG A N 1
ATOM 752 C CA . ARG A 1 94 ? 3.625 5.184 15.959 1.00 63.59 94 ARG A CA 1
ATOM 753 C C . ARG A 1 94 ? 4.627 5.633 17.029 1.00 63.59 94 ARG A C 1
ATOM 755 O O . ARG A 1 94 ? 5.361 4.815 17.588 1.00 63.59 94 ARG A O 1
ATOM 762 N N . VAL A 1 95 ? 4.688 6.932 17.300 1.00 59.84 95 VAL A N 1
ATOM 763 C CA . VAL A 1 95 ? 5.739 7.550 18.125 1.00 59.84 95 VAL A CA 1
ATOM 764 C C . VAL A 1 95 ? 5.398 7.537 19.620 1.00 59.84 95 VAL A C 1
ATOM 766 O O . VAL A 1 95 ? 6.291 7.467 20.461 1.00 59.84 95 VAL A O 1
ATOM 769 N N . THR A 1 96 ? 4.118 7.567 19.981 1.00 61.56 96 THR A N 1
ATOM 770 C CA . THR A 1 96 ? 3.654 7.909 21.342 1.00 61.56 96 THR A CA 1
ATOM 771 C C . THR A 1 96 ? 3.489 6.722 22.307 1.00 61.56 96 THR A C 1
ATOM 773 O O . THR A 1 96 ? 3.089 6.896 23.458 1.00 61.56 96 THR A O 1
ATOM 776 N N . THR A 1 97 ? 3.784 5.491 21.883 1.00 53.81 97 THR A N 1
ATOM 777 C CA . THR A 1 97 ? 3.016 4.346 22.399 1.00 53.81 97 THR A CA 1
ATOM 778 C C . THR A 1 97 ? 3.145 3.934 23.872 1.00 53.81 97 THR A C 1
ATOM 780 O O . THR A 1 97 ? 4.175 3.439 24.330 1.00 53.81 97 THR A O 1
ATOM 783 N N . LYS A 1 98 ? 1.980 3.943 24.544 1.00 51.72 98 LYS A N 1
ATOM 784 C CA . LYS A 1 98 ? 1.579 3.022 25.627 1.00 51.72 98 LYS A CA 1
ATOM 785 C C . LYS A 1 98 ? 0.781 1.846 25.032 1.00 51.72 98 LYS A C 1
ATOM 787 O O . LYS A 1 98 ? 0.026 2.017 24.081 1.00 51.72 98 LYS A O 1
ATOM 792 N N . THR A 1 99 ? 0.940 0.644 25.583 1.00 51.28 99 THR A N 1
ATOM 793 C CA . THR A 1 99 ? 0.442 -0.639 25.034 1.00 51.28 99 THR A CA 1
ATOM 794 C C . THR A 1 99 ? -1.079 -0.775 24.901 1.00 51.28 99 THR A C 1
ATOM 796 O O . THR A 1 99 ? -1.526 -1.494 24.016 1.00 51.28 99 THR A O 1
ATOM 799 N N . THR A 1 100 ? -1.883 -0.108 25.731 1.00 49.34 100 THR A N 1
ATOM 800 C CA . THR A 1 100 ? -3.355 -0.228 25.710 1.00 49.34 100 THR A CA 1
ATOM 801 C C . THR A 1 100 ? -4.022 0.538 24.560 1.00 49.34 100 THR A C 1
ATOM 803 O O . THR A 1 100 ? -4.950 -0.000 23.958 1.00 49.34 100 THR A O 1
ATOM 806 N N . SER A 1 101 ? -3.509 1.724 24.196 1.00 57.56 101 SER A N 1
ATOM 807 C CA . SER A 1 101 ? -3.984 2.537 23.049 1.00 57.56 101 SER A CA 1
ATOM 808 C C . SER A 1 101 ? -3.847 1.790 21.716 1.00 57.56 101 SER A C 1
ATOM 810 O O . SER A 1 101 ? -4.727 1.832 20.864 1.00 57.56 101 SER A O 1
ATOM 812 N N . LYS A 1 102 ? -2.772 0.996 21.581 1.00 63.38 102 LYS A N 1
ATOM 813 C CA . LYS A 1 102 ? -2.472 0.224 20.365 1.00 63.38 102 LYS A CA 1
ATOM 814 C C . LYS A 1 102 ? -3.591 -0.728 19.936 1.00 63.38 102 LYS A C 1
ATOM 816 O O . LYS A 1 102 ? -3.731 -0.971 18.740 1.00 63.38 102 LYS A O 1
ATOM 821 N N . SER A 1 103 ? -4.333 -1.309 20.888 1.00 69.50 103 SER A N 1
ATOM 822 C CA . SER A 1 103 ? -5.353 -2.319 20.564 1.00 69.50 103 SER A CA 1
ATOM 823 C C . SER A 1 103 ? -6.595 -1.694 19.930 1.00 69.50 103 SER A C 1
ATOM 825 O O . SER A 1 103 ? -6.918 -2.055 18.805 1.00 69.50 103 SER A O 1
ATOM 827 N N . ALA A 1 104 ? -7.193 -0.684 20.572 1.00 75.88 104 ALA A N 1
ATOM 828 C CA . ALA A 1 104 ? -8.380 0.006 20.068 1.00 75.88 104 ALA A CA 1
ATOM 829 C C . ALA A 1 104 ? -8.133 0.663 18.702 1.00 75.88 104 ALA A C 1
ATOM 831 O O . ALA A 1 104 ? -8.938 0.516 17.785 1.00 75.88 104 ALA A O 1
ATOM 832 N N . PHE A 1 105 ? -6.976 1.308 18.536 1.00 78.69 105 PHE A N 1
ATOM 833 C CA . PHE A 1 105 ? -6.594 1.935 17.275 1.00 78.69 105 PHE A CA 1
ATOM 834 C C . PHE A 1 105 ? -6.428 0.918 16.132 1.00 78.69 105 PHE A C 1
ATOM 836 O O . PHE A 1 105 ? -6.906 1.134 15.017 1.00 78.69 105 PHE A O 1
ATOM 843 N N . SER A 1 106 ? -5.790 -0.226 16.411 1.00 83.81 106 SER A N 1
ATOM 844 C CA . SER A 1 106 ? -5.655 -1.314 15.431 1.00 83.81 106 SER A CA 1
ATOM 845 C C . SER A 1 106 ? -7.008 -1.908 15.041 1.00 83.81 106 SER A C 1
ATOM 847 O O . SER A 1 106 ? -7.201 -2.236 13.875 1.00 83.81 106 SER A O 1
ATOM 849 N N . ASP A 1 107 ? -7.938 -2.024 15.991 1.00 87.56 107 ASP A N 1
ATOM 850 C CA . ASP A 1 107 ? -9.273 -2.570 15.737 1.00 87.56 107 ASP A CA 1
ATOM 851 C C . ASP A 1 107 ? -10.096 -1.644 14.824 1.00 87.56 107 ASP A C 1
ATOM 853 O O . ASP A 1 107 ? -10.809 -2.120 13.943 1.00 87.56 107 ASP A O 1
ATOM 857 N N . ILE A 1 108 ? -9.948 -0.317 14.961 1.00 89.94 108 ILE A N 1
ATOM 858 C CA . ILE A 1 108 ? -10.547 0.647 14.021 1.00 89.94 108 ILE A CA 1
ATOM 859 C C . ILE A 1 108 ? -9.969 0.442 12.620 1.00 89.94 108 ILE A C 1
ATOM 861 O O . ILE A 1 108 ? -10.697 0.324 11.642 1.00 89.94 108 ILE A O 1
ATOM 865 N N . LEU A 1 109 ? -8.645 0.400 12.496 1.00 89.69 109 LEU A N 1
ATOM 866 C CA . LEU A 1 109 ? -7.997 0.288 11.190 1.00 89.69 109 LEU A CA 1
ATOM 867 C C . LEU A 1 109 ? -8.272 -1.046 10.494 1.00 89.69 109 LEU A C 1
ATOM 869 O O . LEU A 1 109 ? -8.244 -1.103 9.269 1.00 89.69 109 LEU A O 1
ATOM 873 N N . GLU A 1 110 ? -8.540 -2.103 11.254 1.00 93.56 110 GLU A N 1
ATOM 874 C CA . GLU A 1 110 ? -9.007 -3.378 10.719 1.00 93.56 110 GLU A CA 1
ATOM 875 C C . GLU A 1 110 ? -10.398 -3.246 10.091 1.00 93.56 110 GLU A C 1
ATOM 877 O O . GLU A 1 110 ? -10.574 -3.650 8.943 1.00 93.56 110 GLU A O 1
ATOM 882 N N . GLU A 1 111 ? -11.351 -2.636 10.805 1.00 93.69 111 GLU A N 1
ATOM 883 C CA . GLU A 1 111 ? -12.721 -2.388 10.327 1.00 93.69 111 GLU A CA 1
ATOM 884 C C . GLU A 1 111 ? -12.724 -1.619 8.996 1.00 93.69 111 GLU A C 1
ATOM 886 O O . GLU A 1 111 ? -13.451 -1.968 8.069 1.00 93.69 111 GLU A O 1
ATOM 891 N N . TYR A 1 112 ? -11.837 -0.629 8.867 1.00 94.25 112 TYR A N 1
ATOM 892 C CA . TYR A 1 112 ? -11.744 0.247 7.695 1.00 94.25 112 TYR A CA 1
ATOM 893 C C . TYR A 1 112 ? -10.557 -0.071 6.772 1.00 94.25 112 TYR A C 1
ATOM 895 O O . TYR A 1 112 ? -10.177 0.766 5.944 1.00 94.25 112 TYR A O 1
ATOM 903 N N . LEU A 1 113 ? -9.954 -1.263 6.862 1.00 94.31 113 LEU A N 1
ATOM 904 C CA . LEU A 1 113 ? -8.755 -1.602 6.081 1.00 94.31 113 LEU A CA 1
ATOM 905 C C . LEU A 1 113 ? -8.989 -1.408 4.575 1.00 94.31 113 LEU A C 1
ATOM 907 O O . LEU A 1 113 ? -8.143 -0.861 3.868 1.00 94.31 113 LEU A O 1
ATOM 911 N N . CYS A 1 114 ? -10.168 -1.797 4.090 1.00 94.25 114 CYS A N 1
ATOM 912 C CA . CYS A 1 114 ? -10.607 -1.634 2.703 1.00 94.25 114 CYS A CA 1
ATOM 913 C C . CYS A 1 114 ? -10.499 -0.172 2.244 1.00 94.25 114 CYS A C 1
ATOM 915 O O . CYS A 1 114 ? -9.991 0.118 1.159 1.00 94.25 114 CYS A O 1
ATOM 917 N N . VAL A 1 115 ? -10.965 0.745 3.094 1.00 93.81 115 VAL A N 1
ATOM 918 C CA . VAL A 1 115 ? -11.016 2.187 2.845 1.00 93.81 115 VAL A CA 1
ATOM 919 C C . VAL A 1 115 ? -9.604 2.760 2.814 1.00 93.81 115 VAL A C 1
ATOM 921 O O . VAL A 1 115 ? -9.249 3.460 1.865 1.00 93.81 115 VAL A O 1
ATOM 924 N N . VAL A 1 116 ? -8.769 2.397 3.792 1.00 92.62 116 VAL A N 1
ATOM 925 C CA . VAL A 1 116 ? -7.366 2.830 3.863 1.00 92.62 116 VAL A CA 1
ATOM 926 C C . VAL A 1 116 ? -6.596 2.391 2.615 1.00 92.62 116 VAL A C 1
ATOM 928 O O . VAL A 1 116 ? -5.972 3.217 1.948 1.00 92.62 116 VAL A O 1
ATOM 931 N N . ILE A 1 117 ? -6.688 1.110 2.244 1.00 94.62 117 ILE A N 1
ATOM 932 C CA . ILE A 1 117 ? -5.987 0.564 1.074 1.00 94.62 117 ILE A CA 1
ATOM 933 C C . ILE A 1 117 ? -6.500 1.187 -0.229 1.00 94.62 117 ILE A C 1
ATOM 935 O O . ILE A 1 117 ? -5.693 1.556 -1.088 1.00 94.62 117 ILE A O 1
ATOM 939 N N . ARG A 1 118 ? -7.822 1.366 -0.374 1.00 92.50 118 ARG A N 1
ATOM 940 C CA . ARG A 1 118 ? -8.425 2.042 -1.535 1.00 92.50 118 ARG A CA 1
ATOM 941 C C . ARG A 1 118 ? -7.837 3.436 -1.723 1.00 92.50 118 ARG A C 1
ATOM 943 O O . ARG A 1 118 ? -7.456 3.799 -2.838 1.00 92.50 118 ARG A O 1
ATOM 950 N N . TRP A 1 119 ? -7.740 4.206 -0.644 1.00 91.06 119 TRP A N 1
ATOM 951 C CA . TRP A 1 119 ? -7.255 5.577 -0.718 1.00 91.06 119 TRP A CA 1
ATOM 952 C C . TRP A 1 119 ? -5.740 5.688 -0.865 1.00 91.06 119 TRP A C 1
ATOM 954 O O . TRP A 1 119 ? -5.279 6.576 -1.578 1.00 91.06 119 TRP A O 1
ATOM 964 N N . PHE A 1 120 ? -4.963 4.752 -0.321 1.00 90.75 120 PHE A N 1
ATOM 965 C CA . PHE A 1 120 ? -3.540 4.621 -0.645 1.00 90.75 120 PHE A CA 1
ATOM 966 C C . PHE A 1 120 ? -3.318 4.343 -2.135 1.00 90.75 120 PHE A C 1
ATOM 968 O O . PHE A 1 120 ? -2.521 5.026 -2.781 1.00 90.75 120 PHE A O 1
ATOM 975 N N . ALA A 1 121 ? -4.070 3.404 -2.715 1.00 90.19 121 ALA A N 1
ATOM 976 C CA . ALA A 1 121 ? -4.000 3.112 -4.145 1.00 90.19 121 ALA A CA 1
ATOM 977 C C . ALA A 1 121 ? -4.437 4.311 -5.006 1.00 90.19 121 ALA A C 1
ATOM 979 O O . ALA A 1 121 ? -3.860 4.574 -6.064 1.00 90.19 121 ALA A O 1
ATOM 980 N N . PHE A 1 122 ? -5.446 5.068 -4.563 1.00 87.25 122 PHE A N 1
ATOM 981 C CA . PHE A 1 122 ? -5.821 6.323 -5.208 1.00 87.25 122 PHE A CA 1
ATOM 982 C C . PHE A 1 122 ? -4.696 7.360 -5.142 1.00 87.25 122 PHE A C 1
ATOM 984 O O . PHE A 1 122 ? -4.345 7.904 -6.182 1.00 87.25 122 PHE A O 1
ATOM 991 N N . TYR A 1 123 ? -4.096 7.586 -3.972 1.00 83.75 123 TYR A N 1
ATOM 992 C CA . TYR A 1 123 ? -3.060 8.601 -3.766 1.00 83.75 123 TYR A CA 1
ATOM 993 C C . TYR A 1 123 ? -1.844 8.393 -4.684 1.00 83.75 123 TYR A C 1
ATOM 995 O O . TYR A 1 123 ? -1.362 9.348 -5.286 1.00 83.75 123 TYR A O 1
ATOM 1003 N N . ILE A 1 124 ? -1.407 7.141 -4.885 1.00 84.00 124 ILE A N 1
ATOM 1004 C CA . ILE A 1 124 ? -0.337 6.808 -5.847 1.00 84.00 124 ILE A CA 1
ATOM 1005 C C . ILE A 1 124 ? -0.711 7.255 -7.268 1.00 84.00 124 ILE A C 1
ATOM 1007 O O . ILE A 1 124 ? 0.094 7.874 -7.959 1.00 84.00 124 ILE A O 1
ATOM 1011 N N . ARG A 1 125 ? -1.936 6.947 -7.717 1.00 79.62 125 ARG A N 1
ATOM 1012 C CA . ARG A 1 125 ? -2.406 7.278 -9.077 1.00 79.62 125 ARG A CA 1
ATOM 1013 C C . ARG A 1 125 ? -2.640 8.777 -9.258 1.00 79.62 125 ARG A C 1
ATOM 1015 O O . ARG A 1 125 ? -2.363 9.322 -10.325 1.00 79.62 125 ARG A O 1
ATOM 1022 N N . ALA A 1 126 ? -3.152 9.422 -8.218 1.00 75.50 126 ALA A N 1
ATOM 1023 C CA . ALA A 1 126 ? -3.530 10.823 -8.218 1.00 75.50 126 ALA A CA 1
ATOM 1024 C C . ALA A 1 126 ? -2.342 11.772 -8.029 1.00 75.50 126 ALA A C 1
ATOM 1026 O O . ALA A 1 126 ? -2.524 12.960 -8.272 1.00 75.50 126 ALA A O 1
ATOM 1027 N N . GLY A 1 127 ? -1.146 11.279 -7.668 1.00 68.12 127 GLY A N 1
ATOM 1028 C CA . GLY A 1 127 ? 0.053 12.103 -7.460 1.00 68.12 127 GLY A CA 1
ATOM 1029 C C . GLY A 1 127 ? 0.276 13.110 -8.592 1.00 68.12 127 GLY A C 1
ATOM 1030 O O . GLY A 1 127 ? 0.274 14.318 -8.376 1.00 68.12 127 GLY A O 1
ATOM 1031 N N . SER A 1 128 ? 0.305 12.635 -9.841 1.00 62.72 128 SER A N 1
ATOM 1032 C CA . SER A 1 128 ? 0.459 13.505 -11.022 1.00 62.72 128 SER A CA 1
ATOM 1033 C C . SER A 1 128 ? -0.631 14.581 -11.181 1.00 62.72 128 SER A C 1
ATOM 1035 O O . SER A 1 128 ? -0.411 15.583 -11.858 1.00 62.72 128 SER A O 1
ATOM 1037 N N . TRP A 1 129 ? -1.811 14.391 -10.582 1.00 68.50 129 TRP A N 1
ATOM 1038 C CA . TRP A 1 129 ? -2.922 15.344 -10.624 1.00 68.50 129 TRP A CA 1
ATOM 1039 C C . TRP A 1 129 ? -2.819 16.330 -9.467 1.00 68.50 129 TRP A C 1
ATOM 1041 O O . TRP A 1 129 ? -2.934 17.527 -9.687 1.00 68.50 129 TRP A O 1
ATOM 1051 N N . THR A 1 130 ? -2.546 15.854 -8.251 1.00 59.62 130 THR A N 1
ATOM 1052 C CA . THR A 1 130 ? -2.380 16.706 -7.066 1.00 59.62 130 THR A CA 1
ATOM 1053 C C . THR A 1 130 ? -1.215 17.682 -7.222 1.00 59.62 130 THR A C 1
ATOM 1055 O O . THR A 1 130 ? -1.322 18.830 -6.797 1.00 59.62 130 THR A O 1
ATOM 1058 N N . TYR A 1 131 ? -0.138 17.261 -7.889 1.00 55.56 131 TYR A N 1
ATOM 1059 C CA . TYR A 1 131 ? 1.094 18.046 -8.034 1.00 55.56 131 TYR A CA 1
ATOM 1060 C C . TYR A 1 131 ? 1.008 19.104 -9.137 1.00 55.56 131 TYR A C 1
ATOM 1062 O O . TYR A 1 131 ? 1.671 20.134 -9.056 1.00 55.56 131 TYR A O 1
ATOM 1070 N N . ALA A 1 132 ? 0.115 18.917 -10.114 1.00 51.09 132 ALA A N 1
ATOM 1071 C CA . ALA A 1 132 ? -0.191 19.939 -11.114 1.00 51.09 132 ALA A CA 1
ATOM 1072 C C . ALA A 1 132 ? -0.879 21.180 -10.506 1.00 51.09 132 ALA A C 1
ATOM 1074 O O . ALA A 1 132 ? -0.785 22.265 -11.072 1.00 51.09 132 ALA A O 1
ATOM 1075 N N . PHE A 1 133 ? -1.550 21.030 -9.356 1.00 51.03 133 PHE A N 1
ATOM 1076 C CA . PHE A 1 133 ? -2.336 22.092 -8.712 1.00 51.03 133 PHE A CA 1
ATOM 1077 C C . PHE A 1 133 ? -1.797 22.530 -7.340 1.00 51.03 133 PHE A C 1
ATOM 1079 O O . PHE A 1 133 ? -2.297 23.498 -6.763 1.00 51.03 133 PHE A O 1
ATOM 1086 N N . ASN A 1 134 ? -0.787 21.840 -6.802 1.00 49.88 134 ASN A N 1
ATOM 1087 C CA . ASN A 1 134 ? -0.056 22.256 -5.610 1.00 49.88 134 ASN A CA 1
ATOM 1088 C C . ASN A 1 134 ? 1.454 22.021 -5.804 1.00 49.88 134 ASN A C 1
ATOM 1090 O O . ASN A 1 134 ? 1.944 20.940 -5.480 1.00 49.88 134 ASN A O 1
ATOM 1094 N N . PRO A 1 135 ? 2.210 23.018 -6.297 1.00 46.91 135 PRO A N 1
ATOM 1095 C CA . PRO A 1 135 ? 3.641 22.873 -6.573 1.00 46.91 135 PRO A CA 1
ATOM 1096 C C . PRO A 1 135 ? 4.499 22.684 -5.312 1.00 46.91 135 PRO A C 1
ATOM 1098 O O . PRO A 1 135 ? 5.683 22.392 -5.428 1.00 46.91 135 PRO A O 1
ATOM 1101 N N . HIS A 1 136 ? 3.931 22.842 -4.111 1.00 45.31 136 HIS A N 1
ATOM 1102 C CA . HIS A 1 136 ? 4.610 22.537 -2.845 1.00 45.31 136 HIS A CA 1
ATOM 1103 C C . HIS A 1 136 ? 4.502 21.065 -2.440 1.00 45.31 136 HIS A C 1
ATOM 1105 O O . HIS A 1 136 ? 5.257 20.605 -1.588 1.00 45.31 136 HIS A O 1
ATOM 1111 N N . ASP A 1 137 ? 3.583 20.321 -3.053 1.00 54.09 137 ASP A N 1
ATOM 1112 C CA . ASP A 1 137 ? 3.506 18.876 -2.924 1.00 54.09 137 ASP A CA 1
ATOM 1113 C C . ASP A 1 137 ? 4.357 18.244 -4.029 1.00 54.09 137 ASP A C 1
ATOM 1115 O O . ASP A 1 137 ? 3.838 17.616 -4.927 1.00 54.09 137 ASP A O 1
ATOM 1119 N N . THR A 1 138 ? 5.679 18.373 -4.022 1.00 48.34 138 THR A N 1
ATOM 1120 C CA . THR A 1 138 ? 6.540 17.675 -5.009 1.00 48.34 138 THR A CA 1
ATOM 1121 C C . THR A 1 138 ? 6.762 16.202 -4.647 1.00 48.34 138 THR A C 1
ATOM 1123 O O . THR A 1 138 ? 7.807 15.628 -4.937 1.00 48.34 138 THR A O 1
ATOM 1126 N N . GLY A 1 139 ? 5.821 15.608 -3.913 1.00 58.81 139 GLY A N 1
ATOM 1127 C CA . GLY A 1 139 ? 6.042 14.363 -3.195 1.00 58.81 139 GLY A CA 1
ATOM 1128 C C . GLY A 1 139 ? 6.188 13.162 -4.122 1.00 58.81 139 GLY A C 1
ATOM 1129 O O . GLY A 1 139 ? 5.461 12.978 -5.087 1.00 58.81 139 GLY A O 1
ATOM 1130 N N . ASP A 1 140 ? 7.087 12.266 -3.772 1.00 76.75 140 ASP A N 1
ATOM 1131 C CA . ASP A 1 140 ? 7.107 10.920 -4.314 1.00 76.75 140 ASP A CA 1
ATOM 1132 C C . ASP A 1 140 ? 5.933 10.126 -3.702 1.00 76.75 140 ASP A C 1
ATOM 1134 O O . ASP A 1 140 ? 6.049 9.542 -2.620 1.00 76.75 140 ASP A O 1
ATOM 1138 N N . ALA A 1 141 ? 4.753 10.181 -4.339 1.00 79.81 141 ALA A N 1
ATOM 1139 C CA . ALA A 1 141 ? 3.531 9.537 -3.836 1.00 79.81 141 ALA A CA 1
ATOM 1140 C C . ALA A 1 141 ? 3.725 8.044 -3.490 1.00 79.81 141 ALA A C 1
ATOM 1142 O O . ALA A 1 141 ? 3.275 7.635 -2.414 1.00 79.81 141 ALA A O 1
ATOM 1143 N N . PRO A 1 142 ? 4.407 7.222 -4.318 1.00 86.38 142 PRO A N 1
ATOM 1144 C CA . PRO A 1 142 ? 4.792 5.866 -3.933 1.00 86.38 142 PRO A CA 1
ATOM 1145 C C . PRO A 1 142 ? 5.600 5.796 -2.635 1.00 86.38 142 PRO A C 1
ATOM 1147 O O . PRO A 1 142 ? 5.284 4.977 -1.772 1.00 86.38 142 PRO A O 1
ATOM 1150 N N . ALA A 1 143 ? 6.616 6.643 -2.458 1.00 80.88 143 ALA A N 1
ATOM 1151 C CA . ALA A 1 143 ? 7.415 6.649 -1.234 1.00 80.88 143 ALA A CA 1
ATOM 1152 C C . ALA A 1 143 ? 6.606 7.063 -0.001 1.00 80.88 143 ALA A C 1
ATOM 1154 O O . ALA A 1 143 ? 6.698 6.394 1.032 1.00 80.88 143 ALA A O 1
ATOM 1155 N N . PHE A 1 144 ? 5.764 8.093 -0.128 1.00 81.19 144 PHE A N 1
ATOM 1156 C CA . PHE A 1 144 ? 4.832 8.501 0.921 1.00 81.19 144 PHE A CA 1
ATOM 1157 C C . PHE A 1 144 ? 3.932 7.329 1.326 1.00 81.19 144 PHE A C 1
ATOM 1159 O O . PHE A 1 144 ? 3.869 6.965 2.497 1.00 81.19 144 PHE A O 1
ATOM 1166 N N . VAL A 1 145 ? 3.267 6.683 0.368 1.00 87.06 145 VAL A N 1
ATOM 1167 C CA . VAL A 1 145 ? 2.346 5.580 0.674 1.00 87.06 145 VAL A CA 1
ATOM 1168 C C . VAL A 1 145 ? 3.083 4.369 1.250 1.00 87.06 145 VAL A C 1
ATOM 1170 O O . VAL A 1 145 ? 2.584 3.762 2.196 1.00 87.06 145 VAL A O 1
ATOM 1173 N N . ALA A 1 146 ? 4.278 4.036 0.755 1.00 87.06 146 ALA A N 1
ATOM 1174 C CA . ALA A 1 146 ? 5.072 2.935 1.298 1.00 87.06 146 ALA A CA 1
ATOM 1175 C C . ALA A 1 146 ? 5.431 3.151 2.772 1.00 87.06 146 ALA A C 1
ATOM 1177 O O . ALA A 1 146 ? 5.325 2.220 3.567 1.00 87.06 146 ALA A O 1
ATOM 1178 N N . GLU A 1 147 ? 5.827 4.364 3.154 1.00 82.94 147 GLU A N 1
ATOM 1179 C CA . GLU A 1 147 ? 6.153 4.683 4.543 1.00 82.94 147 GLU A CA 1
ATOM 1180 C C . GLU A 1 147 ? 4.947 4.526 5.471 1.00 82.94 147 GLU A C 1
ATOM 1182 O O . GLU A 1 147 ? 5.047 3.877 6.514 1.00 82.94 147 GLU A O 1
ATOM 1187 N N . HIS A 1 148 ? 3.794 5.059 5.074 1.00 86.19 148 HIS A N 1
ATOM 1188 C CA . HIS A 1 148 ? 2.584 5.013 5.892 1.00 86.19 148 HIS A CA 1
ATOM 1189 C C . HIS A 1 148 ? 1.969 3.619 5.951 1.00 86.19 148 HIS A C 1
ATOM 1191 O O . HIS A 1 148 ? 1.505 3.196 7.009 1.00 86.19 148 HIS A O 1
ATOM 1197 N N . PHE A 1 149 ? 2.010 2.872 4.848 1.00 90.31 149 PHE A N 1
ATOM 1198 C CA . PHE A 1 149 ? 1.566 1.486 4.843 1.00 90.31 149 PHE A CA 1
ATOM 1199 C C . PHE A 1 149 ? 2.495 0.605 5.686 1.00 90.31 149 PHE A C 1
ATOM 1201 O O . PHE A 1 149 ? 2.033 -0.254 6.436 1.00 90.31 149 PHE A O 1
ATOM 1208 N N . TYR A 1 150 ? 3.806 0.854 5.648 1.00 86.00 150 TYR A N 1
ATOM 1209 C CA . TYR A 1 150 ? 4.739 0.162 6.528 1.00 86.00 150 TYR A CA 1
ATOM 1210 C C . TYR A 1 150 ? 4.537 0.539 8.001 1.00 86.00 150 TYR A C 1
ATOM 1212 O O . TYR A 1 150 ? 4.591 -0.332 8.866 1.00 86.00 150 TYR A O 1
ATOM 1220 N N . ALA A 1 151 ? 4.245 1.807 8.301 1.00 81.75 151 ALA A N 1
ATOM 1221 C CA . ALA A 1 151 ? 3.877 2.225 9.649 1.00 81.75 151 ALA A CA 1
ATOM 1222 C C . ALA A 1 151 ? 2.618 1.486 10.120 1.00 81.75 151 ALA A C 1
ATOM 1224 O O . ALA A 1 151 ? 2.664 0.834 11.156 1.00 81.75 151 ALA A O 1
ATOM 1225 N N . LEU A 1 152 ? 1.542 1.475 9.328 1.00 86.50 152 LEU A N 1
ATOM 1226 C CA . LEU A 1 152 ? 0.339 0.691 9.620 1.00 86.50 152 LEU A CA 1
ATOM 1227 C C . LEU A 1 152 ? 0.684 -0.770 9.957 1.00 86.50 152 LEU A C 1
ATOM 1229 O O . LEU A 1 152 ? 0.230 -1.299 10.968 1.00 86.50 152 LEU A O 1
ATOM 1233 N N . TYR A 1 153 ? 1.542 -1.392 9.145 1.00 85.12 153 TYR A N 1
ATOM 1234 C CA . TYR A 1 153 ? 1.985 -2.768 9.346 1.00 85.12 153 TYR A CA 1
ATOM 1235 C C . TYR A 1 153 ? 2.753 -2.984 10.662 1.00 85.12 153 TYR A C 1
ATOM 1237 O O . TYR A 1 153 ? 2.522 -3.977 11.346 1.00 85.12 153 TYR A O 1
ATOM 1245 N N . LEU A 1 154 ? 3.644 -2.062 11.044 1.00 79.31 154 LEU A N 1
ATOM 1246 C CA . LEU A 1 154 ? 4.419 -2.152 12.289 1.00 79.31 154 LEU A CA 1
ATOM 1247 C C . LEU A 1 154 ? 3.572 -1.979 13.555 1.00 79.31 154 LEU A C 1
ATOM 1249 O O . LEU A 1 154 ? 3.933 -2.515 14.603 1.00 79.31 154 LEU A O 1
ATOM 1253 N N . PHE A 1 155 ? 2.484 -1.210 13.476 1.00 77.62 155 PHE A N 1
ATOM 1254 C CA . PHE A 1 155 ? 1.591 -0.963 14.615 1.00 77.62 155 PHE A CA 1
ATOM 1255 C C . PHE A 1 155 ? 0.441 -1.955 14.712 1.00 77.62 155 PHE A C 1
ATOM 1257 O O . PHE A 1 155 ? -0.200 -2.023 15.760 1.00 77.62 155 PHE A O 1
ATOM 1264 N N . ALA A 1 156 ? 0.217 -2.743 13.662 1.00 83.00 156 ALA A N 1
ATOM 1265 C CA . ALA A 1 156 ? -0.863 -3.701 13.606 1.00 83.00 156 ALA A CA 1
ATOM 1266 C C . ALA A 1 156 ? -0.780 -4.734 14.735 1.00 83.00 156 ALA A C 1
ATOM 1268 O O . ALA A 1 156 ? 0.222 -5.432 14.910 1.00 83.00 156 ALA A O 1
ATOM 1269 N N . ASN A 1 157 ? -1.885 -4.885 15.466 1.00 86.94 157 ASN A N 1
ATOM 1270 C CA . ASN A 1 157 ? -2.105 -6.073 16.278 1.00 86.94 157 ASN A CA 1
ATOM 1271 C C . ASN A 1 157 ? -2.190 -7.330 15.379 1.00 86.94 157 ASN A C 1
ATOM 1273 O O . ASN A 1 157 ? -2.250 -7.256 14.148 1.00 86.94 157 ASN A O 1
ATOM 1277 N N . THR A 1 158 ? -2.208 -8.517 15.988 1.00 88.81 158 THR A N 1
ATOM 1278 C CA . THR A 1 158 ? -2.262 -9.789 15.246 1.00 88.81 158 THR A CA 1
ATOM 1279 C C . THR A 1 158 ? -3.460 -9.871 14.293 1.00 88.81 158 THR A C 1
ATOM 1281 O O . THR A 1 158 ? -3.333 -10.433 13.204 1.00 88.81 158 THR A O 1
ATOM 1284 N N . LYS A 1 159 ? -4.604 -9.291 14.673 1.00 91.12 159 LYS A N 1
ATOM 1285 C CA . LYS A 1 159 ? -5.843 -9.322 13.891 1.00 91.12 159 LYS A CA 1
ATOM 1286 C C . LYS A 1 159 ? -5.724 -8.461 12.630 1.00 91.12 159 LYS A C 1
ATOM 1288 O O . LYS A 1 159 ? -5.865 -8.989 11.530 1.00 91.12 159 LYS A O 1
ATOM 1293 N N . LEU A 1 160 ? -5.329 -7.196 12.775 1.00 91.94 160 LEU A N 1
ATOM 1294 C CA . LEU A 1 160 ? -5.065 -6.285 11.660 1.00 91.94 160 LEU A CA 1
ATOM 1295 C C . LEU A 1 160 ? -3.941 -6.807 10.751 1.00 91.94 160 LEU A C 1
ATOM 1297 O O . LEU A 1 160 ? -4.076 -6.778 9.533 1.00 91.94 160 LEU A O 1
ATOM 1301 N N . SER A 1 161 ? -2.857 -7.350 11.313 1.00 91.62 161 SER A N 1
ATOM 1302 C CA . SER A 1 161 ? -1.769 -7.935 10.516 1.00 91.62 161 SER A CA 1
ATOM 1303 C C . SER A 1 161 ? -2.265 -9.107 9.660 1.00 91.62 161 SER A C 1
ATOM 1305 O O . SER A 1 161 ? -1.944 -9.200 8.476 1.00 91.62 161 SER A O 1
ATOM 1307 N N . THR A 1 162 ? -3.111 -9.970 10.231 1.00 93.56 162 THR A N 1
ATOM 1308 C CA . THR A 1 162 ? -3.734 -11.083 9.502 1.00 93.56 162 THR A CA 1
ATOM 1309 C C . THR A 1 162 ? -4.670 -10.577 8.404 1.00 93.56 162 THR A C 1
ATOM 1311 O O . THR A 1 162 ? -4.609 -11.079 7.284 1.00 93.56 162 THR A O 1
ATOM 1314 N N . ALA A 1 163 ? -5.479 -9.552 8.689 1.00 95.31 163 ALA A N 1
ATOM 1315 C CA . ALA A 1 163 ? -6.361 -8.925 7.705 1.00 95.31 163 ALA A CA 1
ATOM 1316 C C . ALA A 1 163 ? -5.577 -8.300 6.536 1.00 95.31 163 ALA A C 1
ATOM 1318 O O . ALA A 1 163 ? -5.956 -8.476 5.379 1.00 95.31 163 ALA A O 1
ATOM 1319 N N . ILE A 1 164 ? -4.445 -7.641 6.815 1.00 95.75 164 ILE A N 1
ATOM 1320 C CA . ILE A 1 164 ? -3.538 -7.105 5.787 1.00 95.75 164 ILE A CA 1
ATOM 1321 C C . ILE A 1 164 ? -3.018 -8.231 4.887 1.00 95.75 164 ILE A C 1
ATOM 1323 O O . ILE A 1 164 ? -3.106 -8.119 3.666 1.00 95.75 164 ILE A O 1
ATOM 1327 N N . HIS A 1 165 ? -2.521 -9.329 5.466 1.00 94.81 165 HIS A N 1
ATOM 1328 C CA . HIS A 1 165 ? -1.973 -10.456 4.697 1.00 94.81 165 HIS A CA 1
ATOM 1329 C C . HIS A 1 165 ? -3.021 -11.234 3.901 1.00 94.81 165 HIS A C 1
ATOM 1331 O O . HIS A 1 165 ? -2.674 -11.837 2.890 1.00 94.81 165 HIS A O 1
ATOM 1337 N N . ALA A 1 166 ? -4.279 -11.231 4.341 1.00 95.56 166 ALA A N 1
ATOM 1338 C CA . ALA A 1 166 ? -5.391 -11.883 3.652 1.00 95.56 166 ALA A CA 1
ATOM 1339 C C . ALA A 1 166 ? -6.049 -11.001 2.571 1.00 95.56 166 ALA A C 1
ATOM 1341 O O . ALA A 1 166 ? -6.879 -11.488 1.806 1.00 95.56 166 ALA A O 1
ATOM 1342 N N . SER A 1 167 ? -5.705 -9.712 2.497 1.00 96.62 167 SER A N 1
ATOM 1343 C CA . SER A 1 167 ? -6.329 -8.758 1.578 1.00 96.62 167 SER A CA 1
ATOM 1344 C C . SER A 1 167 ? -5.635 -8.732 0.215 1.00 96.62 167 SER A C 1
ATOM 1346 O O . SER A 1 167 ? -4.478 -8.323 0.092 1.00 96.62 167 SER A O 1
ATOM 1348 N N . GLU A 1 168 ? -6.369 -9.088 -0.844 1.00 95.94 168 GLU A N 1
ATOM 1349 C CA . GLU A 1 168 ? -5.873 -8.979 -2.222 1.00 95.94 168 GLU A CA 1
ATOM 1350 C C . GLU A 1 168 ? -5.508 -7.542 -2.603 1.00 95.94 168 GLU A C 1
ATOM 1352 O O . GLU A 1 168 ? -4.460 -7.315 -3.203 1.00 95.94 168 GLU A O 1
ATOM 1357 N N . SER A 1 169 ? -6.329 -6.566 -2.210 1.00 95.44 169 SER A N 1
ATOM 1358 C CA . SER A 1 169 ? -6.074 -5.151 -2.493 1.00 95.44 169 SER A CA 1
ATOM 1359 C C . SER A 1 169 ? -4.797 -4.657 -1.810 1.00 95.44 169 SER A C 1
ATOM 1361 O O . SER A 1 169 ? -4.073 -3.833 -2.369 1.00 95.44 169 SER A O 1
ATOM 1363 N N . ALA A 1 170 ? -4.500 -5.156 -0.605 1.00 95.88 170 ALA A N 1
ATOM 1364 C CA . ALA A 1 170 ? -3.275 -4.814 0.111 1.00 95.88 170 ALA A CA 1
ATOM 1365 C C . ALA A 1 170 ? -2.040 -5.441 -0.558 1.00 95.88 170 ALA A C 1
ATOM 1367 O O . ALA A 1 170 ? -1.004 -4.783 -0.674 1.00 95.88 170 ALA A O 1
ATOM 1368 N N . ALA A 1 171 ? -2.164 -6.674 -1.056 1.00 94.75 171 ALA A N 1
ATOM 1369 C CA . ALA A 1 171 ? -1.128 -7.332 -1.847 1.00 94.75 171 ALA A CA 1
ATOM 1370 C C . ALA A 1 171 ? -0.876 -6.610 -3.187 1.00 94.75 171 ALA A C 1
ATOM 1372 O O . ALA A 1 171 ? 0.277 -6.366 -3.548 1.00 94.75 171 ALA A O 1
ATOM 1373 N N . ASP A 1 172 ? -1.935 -6.195 -3.891 1.00 94.56 172 ASP A N 1
ATOM 1374 C CA . ASP A 1 172 ? -1.845 -5.416 -5.134 1.00 94.56 172 ASP A CA 1
ATOM 1375 C C . ASP A 1 172 ? -1.165 -4.058 -4.899 1.00 94.56 172 ASP A C 1
ATOM 1377 O O . ASP A 1 172 ? -0.305 -3.633 -5.681 1.00 94.56 172 ASP A O 1
ATOM 1381 N N . LEU A 1 173 ? -1.486 -3.398 -3.781 1.00 94.62 173 LEU A N 1
ATOM 1382 C CA . LEU A 1 173 ? -0.818 -2.173 -3.354 1.00 94.62 173 LEU A CA 1
ATOM 1383 C C . LEU A 1 173 ? 0.670 -2.418 -3.058 1.00 94.62 173 LEU A C 1
ATOM 1385 O O . LEU A 1 173 ? 1.516 -1.673 -3.554 1.00 94.62 173 LEU A O 1
ATOM 1389 N N . ALA A 1 174 ? 1.009 -3.467 -2.302 1.00 93.44 174 ALA A N 1
ATOM 1390 C CA . ALA A 1 174 ? 2.394 -3.813 -1.978 1.00 93.44 174 ALA A CA 1
ATOM 1391 C C . ALA A 1 174 ? 3.227 -4.097 -3.240 1.00 93.44 174 ALA A C 1
ATOM 1393 O O . ALA A 1 174 ? 4.337 -3.578 -3.372 1.00 93.44 174 ALA A O 1
ATOM 1394 N N . LEU A 1 175 ? 2.675 -4.842 -4.204 1.00 91.81 175 LEU A N 1
ATOM 1395 C CA . LEU A 1 175 ? 3.315 -5.100 -5.496 1.00 91.81 175 LEU A CA 1
ATOM 1396 C C . LEU A 1 175 ? 3.502 -3.817 -6.307 1.00 91.81 175 LEU A C 1
ATOM 1398 O O . LEU A 1 175 ? 4.586 -3.594 -6.848 1.00 91.81 175 LEU A O 1
ATOM 1402 N N . THR A 1 176 ? 2.481 -2.957 -6.359 1.00 91.81 176 THR A N 1
ATOM 1403 C CA . THR A 1 176 ? 2.539 -1.660 -7.052 1.00 91.81 176 THR A CA 1
ATOM 1404 C C . THR A 1 176 ? 3.660 -0.791 -6.486 1.00 91.81 176 THR A C 1
ATOM 1406 O O . THR A 1 176 ? 4.505 -0.293 -7.231 1.00 91.81 176 THR A O 1
ATOM 1409 N N . LEU A 1 177 ? 3.725 -0.675 -5.159 1.00 90.50 177 LEU A N 1
ATOM 1410 C CA . LEU A 1 177 ? 4.797 0.024 -4.458 1.00 90.50 177 LEU A CA 1
ATOM 1411 C C . LEU A 1 177 ? 6.155 -0.626 -4.739 1.00 90.50 177 LEU A C 1
ATOM 1413 O O . LEU A 1 177 ? 7.132 0.062 -5.026 1.00 90.50 177 LEU A O 1
ATOM 1417 N N . PHE A 1 178 ? 6.245 -1.952 -4.723 1.00 89.12 178 PHE A N 1
ATOM 1418 C CA . PHE A 1 178 ? 7.503 -2.640 -4.980 1.00 89.12 178 PHE A CA 1
ATOM 1419 C C . PHE A 1 178 ? 8.019 -2.448 -6.407 1.00 89.12 178 PHE A C 1
ATOM 1421 O O . PHE A 1 178 ? 9.224 -2.375 -6.617 1.00 89.12 178 PHE A O 1
ATOM 1428 N N . VAL A 1 179 ? 7.158 -2.336 -7.414 1.00 88.88 179 VAL A N 1
ATOM 1429 C CA . VAL A 1 179 ? 7.624 -2.103 -8.792 1.00 88.88 179 VAL A CA 1
ATOM 1430 C C . VAL A 1 179 ? 7.777 -0.624 -9.141 1.00 88.88 179 VAL A C 1
ATOM 1432 O O . VAL A 1 179 ? 8.374 -0.329 -10.177 1.00 88.88 179 VAL A O 1
ATOM 1435 N N . SER A 1 180 ? 7.291 0.281 -8.283 1.00 87.31 180 SER A N 1
ATOM 1436 C CA . SER A 1 180 ? 7.353 1.731 -8.488 1.00 87.31 180 SER A CA 1
ATOM 1437 C C . SER A 1 180 ? 8.786 2.267 -8.621 1.00 87.31 180 SER A C 1
ATOM 1439 O O . SER A 1 180 ? 9.747 1.721 -8.051 1.00 87.31 180 SER A O 1
ATOM 1441 N N . ARG A 1 181 ? 8.901 3.316 -9.442 1.00 81.19 181 ARG A N 1
ATOM 1442 C CA . ARG A 1 181 ? 10.124 4.035 -9.810 1.00 81.19 181 ARG A CA 1
ATOM 1443 C C . ARG A 1 181 ? 9.829 5.530 -9.808 1.00 81.19 181 ARG A C 1
ATOM 1445 O O . ARG A 1 181 ? 8.706 5.924 -10.118 1.00 81.19 181 ARG A O 1
ATOM 1452 N N . ASN A 1 182 ? 10.843 6.322 -9.494 1.00 77.81 182 ASN A N 1
ATOM 1453 C CA . ASN A 1 182 ? 10.773 7.775 -9.568 1.00 77.81 182 ASN A CA 1
ATOM 1454 C C . ASN A 1 182 ? 10.866 8.273 -11.021 1.00 77.81 182 ASN A C 1
ATOM 1456 O O . ASN A 1 182 ? 10.978 7.474 -11.959 1.00 77.81 182 ASN A O 1
ATOM 1460 N N . ASP A 1 183 ? 10.855 9.592 -11.196 1.00 73.44 183 ASP A N 1
ATOM 1461 C CA . ASP A 1 183 ? 10.892 10.239 -12.511 1.00 73.44 183 ASP A CA 1
ATOM 1462 C C . ASP A 1 183 ? 12.191 9.955 -13.286 1.00 73.44 183 ASP A C 1
ATOM 1464 O O . ASP A 1 183 ? 12.185 9.930 -14.517 1.00 73.44 183 ASP A O 1
ATOM 1468 N N . GLU A 1 184 ? 13.294 9.629 -12.599 1.00 76.19 184 GLU A N 1
ATOM 1469 C CA . GLU A 1 184 ? 14.535 9.174 -13.242 1.00 76.19 184 GLU A CA 1
ATOM 1470 C C . GLU A 1 184 ? 14.531 7.672 -13.598 1.00 76.19 184 GLU A C 1
ATOM 1472 O O . GLU A 1 184 ? 15.540 7.120 -14.043 1.00 76.19 184 GLU A O 1
ATOM 1477 N N . GLY A 1 185 ? 13.416 6.968 -13.381 1.00 73.44 185 GLY A N 1
ATOM 1478 C CA . GLY A 1 185 ? 13.296 5.530 -13.624 1.00 73.44 185 GLY A CA 1
ATOM 1479 C C . GLY A 1 185 ? 14.047 4.665 -12.604 1.00 73.44 185 GLY A C 1
ATOM 1480 O O . GLY A 1 185 ? 14.220 3.456 -12.809 1.00 73.44 185 GLY A O 1
ATOM 1481 N N . VAL A 1 186 ? 14.485 5.248 -11.490 1.00 77.25 186 VAL A N 1
ATOM 1482 C CA . VAL A 1 186 ? 15.218 4.576 -10.416 1.00 77.25 186 VAL A CA 1
ATOM 1483 C C . VAL A 1 186 ? 14.236 4.074 -9.358 1.00 77.25 186 VAL A C 1
ATOM 1485 O O . VAL A 1 186 ? 13.229 4.705 -9.053 1.00 77.25 186 VAL A O 1
ATOM 1488 N N . CYS A 1 187 ? 14.513 2.905 -8.777 1.00 76.12 187 CYS A N 1
ATOM 1489 C CA . CYS A 1 187 ? 13.721 2.416 -7.649 1.00 76.12 187 CYS A CA 1
ATOM 1490 C C . CYS A 1 187 ? 13.881 3.347 -6.441 1.00 76.12 187 CYS A C 1
ATOM 1492 O O . CYS A 1 187 ? 15.006 3.685 -6.060 1.00 76.12 187 CYS A O 1
ATOM 1494 N N . HIS A 1 188 ? 12.762 3.688 -5.808 1.00 72.44 188 HIS A N 1
ATOM 1495 C CA . HIS A 1 188 ? 12.722 4.514 -4.604 1.00 72.44 188 HIS A CA 1
ATOM 1496 C C . HIS A 1 188 ? 13.612 3.917 -3.503 1.00 72.44 188 HIS A C 1
ATOM 1498 O O . HIS A 1 188 ? 13.464 2.751 -3.122 1.00 72.44 188 HIS A O 1
ATOM 1504 N N . ARG A 1 189 ? 14.590 4.701 -3.030 1.00 61.84 189 ARG A N 1
ATOM 1505 C CA . ARG A 1 189 ? 15.673 4.215 -2.151 1.00 61.84 189 ARG A CA 1
ATOM 1506 C C . ARG A 1 189 ? 15.296 4.271 -0.674 1.00 61.84 189 ARG A C 1
ATOM 1508 O O . ARG A 1 189 ? 15.524 3.312 0.059 1.00 61.84 189 ARG A O 1
ATOM 1515 N N . LYS A 1 190 ? 14.727 5.396 -0.256 1.00 59.50 190 LYS A N 1
ATOM 1516 C CA . LYS A 1 190 ? 14.206 5.691 1.081 1.00 59.50 190 LYS A CA 1
ATOM 1517 C C . LYS A 1 190 ? 12.993 6.591 0.891 1.00 59.50 190 LYS A C 1
ATOM 1519 O O . LYS A 1 190 ? 12.968 7.362 -0.063 1.00 59.50 190 LYS A O 1
ATOM 1524 N N . ALA A 1 191 ? 12.013 6.492 1.781 1.00 50.75 191 ALA A N 1
ATOM 1525 C CA . ALA A 1 191 ? 11.083 7.598 1.914 1.00 50.75 191 ALA A CA 1
ATOM 1526 C C . ALA A 1 191 ? 11.880 8.790 2.450 1.00 50.75 191 ALA A C 1
ATOM 1528 O O . ALA A 1 191 ? 12.614 8.637 3.430 1.00 50.75 191 ALA A O 1
ATOM 1529 N N . GLU A 1 192 ? 11.793 9.938 1.778 1.00 42.31 192 GLU A N 1
ATOM 1530 C CA . GLU A 1 192 ? 12.530 11.156 2.150 1.00 42.31 192 GLU A CA 1
ATOM 1531 C C . GLU A 1 192 ? 12.235 11.606 3.593 1.00 42.31 192 GLU A C 1
ATOM 1533 O O . GLU A 1 192 ? 13.026 12.335 4.185 1.00 42.31 192 GLU A O 1
ATOM 1538 N N . PHE A 1 193 ? 11.145 11.109 4.190 1.00 44.09 193 PHE A N 1
ATOM 1539 C CA . PHE A 1 193 ? 10.649 11.503 5.506 1.00 44.09 193 PHE A CA 1
ATOM 1540 C C . PHE A 1 193 ? 11.032 10.549 6.660 1.00 44.09 193 PHE A C 1
ATOM 1542 O O . PHE A 1 193 ? 10.750 10.857 7.819 1.00 44.09 193 PHE A O 1
ATOM 1549 N N . SER A 1 194 ? 11.735 9.434 6.403 1.00 45.06 194 SER A N 1
ATOM 1550 C CA . SER A 1 194 ? 12.052 8.454 7.458 1.00 45.06 194 SER A CA 1
ATOM 1551 C C . SER A 1 194 ? 13.331 8.783 8.247 1.00 45.06 194 SER A C 1
ATOM 1553 O O . SER A 1 194 ? 14.447 8.693 7.732 1.00 45.06 194 SER A O 1
ATOM 1555 N N . LEU A 1 195 ? 13.168 9.003 9.560 1.00 44.75 195 LEU A N 1
ATOM 1556 C CA . LEU A 1 195 ? 14.220 9.041 10.599 1.00 44.75 195 LEU A CA 1
ATOM 1557 C C . LEU A 1 195 ? 14.892 7.673 10.864 1.00 44.75 195 LEU A C 1
ATOM 1559 O O . LEU A 1 195 ? 15.776 7.563 11.712 1.00 44.75 195 LEU A O 1
ATOM 1563 N N . THR A 1 196 ? 14.476 6.611 10.167 1.00 49.34 196 THR A N 1
ATOM 1564 C CA . THR A 1 196 ? 14.992 5.243 10.339 1.00 49.34 196 THR A CA 1
ATOM 1565 C C . THR A 1 196 ? 15.468 4.662 9.008 1.00 49.34 196 THR A C 1
ATOM 1567 O O . THR A 1 196 ? 14.807 4.795 7.982 1.00 49.34 196 THR A O 1
ATOM 1570 N N . LEU A 1 197 ? 16.631 4.013 9.018 1.00 50.28 197 LEU A N 1
ATOM 1571 C CA . LEU A 1 197 ? 17.441 3.602 7.859 1.00 50.28 197 LEU A CA 1
ATOM 1572 C C . LEU A 1 197 ? 16.798 2.581 6.891 1.00 50.28 197 LEU A C 1
ATOM 1574 O O . LEU A 1 197 ? 17.430 2.180 5.917 1.00 50.28 197 LEU A O 1
ATOM 1578 N N . ASN A 1 198 ? 15.536 2.210 7.090 1.00 60.38 198 ASN A N 1
ATOM 1579 C CA . ASN A 1 198 ? 14.904 1.054 6.464 1.00 60.38 198 ASN A CA 1
ATOM 1580 C C . ASN A 1 198 ? 14.091 1.410 5.205 1.00 60.38 198 ASN A C 1
ATOM 1582 O O . ASN A 1 198 ? 13.346 2.384 5.189 1.00 60.38 198 ASN A O 1
ATOM 1586 N N . CYS A 1 199 ? 14.225 0.606 4.141 1.00 73.50 199 CYS A N 1
ATOM 1587 C CA . CYS A 1 199 ? 13.499 0.764 2.873 1.00 73.50 199 CYS A CA 1
ATOM 1588 C C . CYS A 1 199 ? 12.074 0.170 2.985 1.00 73.50 199 CYS A C 1
ATOM 1590 O O . CYS A 1 199 ? 11.936 -1.053 2.884 1.00 73.50 199 CYS A O 1
ATOM 1592 N N . PRO A 1 200 ? 11.002 0.973 3.156 1.00 78.94 200 PRO A N 1
ATOM 1593 C CA . PRO A 1 200 ? 9.660 0.462 3.483 1.00 78.94 200 PRO A CA 1
ATOM 1594 C C . PRO A 1 200 ? 9.104 -0.511 2.431 1.00 78.94 200 PRO A C 1
ATOM 1596 O O . PRO A 1 200 ? 8.406 -1.464 2.766 1.00 78.94 200 PRO A O 1
ATOM 1599 N N . PHE A 1 201 ? 9.491 -0.340 1.165 1.00 85.00 201 PHE A N 1
ATOM 1600 C CA . PHE A 1 201 ? 9.133 -1.228 0.057 1.00 85.00 201 PHE A CA 1
ATOM 1601 C C . PHE A 1 201 ? 9.593 -2.679 0.262 1.00 85.00 201 PHE A C 1
ATOM 1603 O O . PHE A 1 201 ? 8.851 -3.616 -0.029 1.00 85.00 201 PHE A O 1
ATOM 1610 N N . VAL A 1 202 ? 10.827 -2.864 0.745 1.00 79.31 202 VAL A N 1
ATOM 1611 C CA . VAL A 1 202 ? 11.421 -4.188 0.989 1.00 79.31 202 VAL A CA 1
ATOM 1612 C C . VAL A 1 202 ? 10.746 -4.855 2.181 1.00 79.31 202 VAL A C 1
ATOM 1614 O O . VAL A 1 202 ? 10.405 -6.033 2.113 1.00 79.31 202 VAL A O 1
ATOM 1617 N N . TYR A 1 203 ? 10.506 -4.093 3.246 1.00 80.81 203 TYR A N 1
ATOM 1618 C CA . TYR A 1 203 ? 9.876 -4.609 4.456 1.00 80.81 203 TYR A CA 1
ATOM 1619 C C . TYR A 1 203 ? 8.419 -5.007 4.234 1.00 80.81 203 TYR A C 1
ATOM 1621 O O . TYR A 1 203 ? 8.022 -6.081 4.677 1.00 80.81 203 TYR A O 1
ATOM 1629 N N . LEU A 1 204 ? 7.639 -4.198 3.509 1.00 87.62 204 LEU A N 1
ATOM 1630 C CA . LEU A 1 204 ? 6.261 -4.543 3.155 1.00 87.62 204 LEU A CA 1
ATOM 1631 C C . LEU A 1 204 ? 6.210 -5.851 2.366 1.00 87.62 204 LEU A C 1
ATOM 1633 O O . LEU A 1 204 ? 5.544 -6.795 2.787 1.00 87.62 204 LEU A O 1
ATOM 1637 N N . MET A 1 205 ? 6.973 -5.948 1.272 1.00 87.38 205 MET A N 1
ATOM 1638 C CA . MET A 1 205 ? 7.001 -7.174 0.473 1.00 87.38 205 MET A CA 1
ATOM 1639 C C . MET A 1 205 ? 7.492 -8.372 1.272 1.00 87.38 205 MET A C 1
ATOM 1641 O O . MET A 1 205 ? 6.883 -9.438 1.205 1.00 87.38 205 MET A O 1
ATOM 1645 N N . SER A 1 206 ? 8.554 -8.213 2.063 1.00 83.06 206 SER A N 1
ATOM 1646 C CA . SER A 1 206 ? 9.022 -9.305 2.905 1.00 83.06 206 SER A CA 1
ATOM 1647 C C . SER A 1 206 ? 7.986 -9.702 3.953 1.00 83.06 206 SER A C 1
ATOM 1649 O O . SER A 1 206 ? 7.884 -10.890 4.234 1.00 83.06 206 SER A O 1
ATOM 1651 N N . GLY A 1 207 ? 7.229 -8.762 4.519 1.00 86.06 207 GLY A N 1
ATOM 1652 C CA . GLY A 1 207 ? 6.147 -9.051 5.457 1.00 86.06 207 GLY A CA 1
ATOM 1653 C C . GLY A 1 207 ? 5.121 -9.994 4.836 1.00 86.06 207 GLY A C 1
ATOM 1654 O O . GLY A 1 207 ? 4.832 -11.041 5.413 1.00 86.06 207 GLY A O 1
ATOM 1655 N N . PHE A 1 208 ? 4.649 -9.681 3.625 1.00 89.38 208 PHE A N 1
ATOM 1656 C CA . PHE A 1 208 ? 3.757 -10.571 2.871 1.00 89.38 208 PHE A CA 1
ATOM 1657 C C . PHE A 1 208 ? 4.401 -11.933 2.592 1.00 89.38 208 PHE A C 1
ATOM 1659 O O . PHE A 1 208 ? 3.750 -12.960 2.744 1.00 89.38 208 PHE A O 1
ATOM 1666 N N . CYS A 1 209 ? 5.692 -11.970 2.248 1.00 84.94 209 CYS A N 1
ATOM 1667 C CA . CYS A 1 209 ? 6.411 -13.223 1.986 1.00 84.94 209 CYS A CA 1
ATOM 1668 C C . CYS A 1 209 ? 6.630 -14.083 3.244 1.00 84.94 209 CYS A C 1
ATOM 1670 O O . CYS A 1 209 ? 6.847 -15.289 3.128 1.00 84.94 209 CYS A O 1
ATOM 1672 N N . MET A 1 210 ? 6.627 -13.479 4.437 1.00 83.88 210 MET A N 1
ATOM 1673 C CA . MET A 1 210 ? 6.781 -14.177 5.720 1.00 83.88 210 MET A CA 1
ATOM 1674 C C . MET A 1 210 ? 5.480 -14.821 6.198 1.00 83.88 210 MET A C 1
ATOM 1676 O O . MET A 1 210 ? 5.526 -15.781 6.966 1.00 83.88 210 MET A O 1
ATOM 1680 N N . ASN A 1 211 ? 4.331 -14.317 5.751 1.00 88.94 211 ASN A N 1
ATOM 1681 C CA . ASN A 1 211 ? 3.032 -14.886 6.067 1.00 88.94 211 ASN A CA 1
ATOM 1682 C C . ASN A 1 211 ? 2.625 -15.919 4.994 1.00 88.94 211 ASN A C 1
ATOM 1684 O O . ASN A 1 211 ? 2.628 -15.577 3.814 1.00 88.94 211 ASN A O 1
ATOM 1688 N N . PRO A 1 212 ? 2.234 -17.160 5.345 1.00 89.69 212 PRO A N 1
ATOM 1689 C CA . PRO A 1 212 ? 1.845 -18.167 4.352 1.00 89.69 212 PRO A CA 1
ATOM 1690 C C . PRO A 1 212 ? 0.681 -17.743 3.442 1.00 89.69 212 PRO A C 1
ATOM 1692 O O . PRO A 1 212 ? 0.719 -18.009 2.241 1.00 89.69 212 PRO A O 1
ATOM 1695 N N . VAL A 1 213 ? -0.325 -17.056 3.995 1.00 92.94 213 VAL A N 1
ATOM 1696 C CA . VAL A 1 213 ? -1.486 -16.554 3.242 1.00 92.94 213 VAL A CA 1
ATOM 1697 C C . VAL A 1 213 ? -1.053 -15.420 2.316 1.00 92.94 213 VAL A C 1
ATOM 1699 O O . VAL A 1 213 ? -1.317 -15.472 1.116 1.00 92.94 213 VAL A O 1
ATOM 1702 N N . GLY A 1 214 ? -0.299 -14.454 2.849 1.00 91.31 214 GLY A N 1
ATOM 1703 C CA . GLY A 1 214 ? 0.262 -13.354 2.062 1.00 91.31 214 GLY A CA 1
ATOM 1704 C C . GLY A 1 214 ? 1.148 -13.851 0.914 1.00 91.31 214 GLY A C 1
ATOM 1705 O O . GLY A 1 214 ? 0.981 -13.416 -0.226 1.00 91.31 214 GLY A O 1
ATOM 1706 N N . LYS A 1 215 ? 2.031 -14.827 1.175 1.00 88.25 215 LYS A N 1
ATOM 1707 C CA . LYS A 1 215 ? 2.891 -15.457 0.162 1.00 88.25 215 LYS A CA 1
ATOM 1708 C C . LYS A 1 215 ? 2.055 -16.103 -0.942 1.00 88.25 215 LYS A C 1
ATOM 1710 O O . LYS A 1 215 ? 2.382 -15.920 -2.112 1.00 88.25 215 LYS A O 1
ATOM 1715 N N . ALA A 1 216 ? 0.994 -16.830 -0.593 1.00 89.19 216 ALA A N 1
ATOM 1716 C CA . ALA A 1 216 ? 0.122 -17.477 -1.572 1.00 89.19 216 ALA A CA 1
ATOM 1717 C C . ALA A 1 216 ? -0.589 -16.457 -2.480 1.00 89.19 216 ALA A C 1
ATOM 1719 O O . ALA A 1 216 ? -0.602 -16.635 -3.699 1.00 89.19 216 ALA A O 1
ATOM 1720 N N . ILE A 1 217 ? -1.109 -15.361 -1.914 1.00 92.56 217 ILE A N 1
ATOM 1721 C CA . ILE A 1 217 ? -1.746 -14.283 -2.688 1.00 92.56 217 ILE A CA 1
ATOM 1722 C C . ILE A 1 217 ? -0.728 -13.617 -3.620 1.00 92.56 217 ILE A C 1
ATOM 1724 O O . ILE A 1 217 ? -0.979 -13.506 -4.819 1.00 92.56 217 ILE A O 1
ATOM 1728 N N . ILE A 1 218 ? 0.444 -13.228 -3.104 1.00 89.81 218 ILE A N 1
ATOM 1729 C CA . ILE A 1 218 ? 1.508 -12.617 -3.915 1.00 89.81 218 ILE A CA 1
ATOM 1730 C C . ILE A 1 218 ? 1.938 -13.557 -5.045 1.00 89.81 218 ILE A C 1
ATOM 1732 O O . ILE A 1 218 ? 2.027 -13.123 -6.192 1.00 89.81 218 ILE A O 1
ATOM 1736 N N . ALA A 1 219 ? 2.163 -14.841 -4.757 1.00 86.25 219 ALA A N 1
ATOM 1737 C CA . ALA A 1 219 ? 2.539 -15.827 -5.767 1.00 86.25 219 ALA A CA 1
ATOM 1738 C C . ALA A 1 219 ? 1.462 -15.975 -6.856 1.00 86.25 219 ALA A C 1
ATOM 1740 O O . ALA A 1 219 ? 1.794 -15.978 -8.041 1.00 86.25 219 ALA A O 1
ATOM 1741 N N . SER A 1 220 ? 0.183 -16.025 -6.469 1.00 88.50 220 SER A N 1
ATOM 1742 C CA . SER A 1 220 ? -0.951 -16.066 -7.401 1.00 88.50 220 SER A CA 1
ATOM 1743 C C . SER A 1 220 ? -0.988 -14.830 -8.312 1.00 88.50 220 SER A C 1
ATOM 1745 O O . SER A 1 220 ? -1.043 -14.954 -9.538 1.00 88.50 220 SER A O 1
ATOM 1747 N N . LYS A 1 221 ? -0.852 -13.624 -7.742 1.00 89.06 221 LYS A N 1
ATOM 1748 C CA . LYS A 1 221 ? -0.809 -12.365 -8.509 1.00 89.06 221 LYS A CA 1
ATOM 1749 C C . LYS A 1 221 ? 0.381 -12.329 -9.470 1.00 89.06 221 LYS A C 1
ATOM 1751 O O . LYS A 1 221 ? 0.216 -11.963 -10.633 1.00 89.06 221 LYS A O 1
ATOM 1756 N N . LEU A 1 222 ? 1.565 -12.741 -9.010 1.00 85.81 222 LEU A N 1
ATOM 1757 C CA . LEU A 1 222 ? 2.769 -12.796 -9.835 1.00 85.81 222 LEU A CA 1
ATOM 1758 C C . LEU A 1 222 ? 2.622 -13.796 -10.990 1.00 85.81 222 LEU A C 1
ATOM 1760 O O . LEU A 1 222 ? 3.005 -13.474 -12.114 1.00 85.81 222 LEU A O 1
ATOM 1764 N N . ALA A 1 223 ? 2.030 -14.974 -10.767 1.00 83.56 223 ALA A N 1
ATOM 1765 C CA . ALA A 1 223 ? 1.801 -15.967 -11.822 1.00 83.56 223 ALA A CA 1
ATOM 1766 C C . ALA A 1 223 ? 0.992 -15.384 -12.999 1.00 83.56 223 ALA A C 1
ATOM 1768 O O . ALA A 1 223 ? 1.309 -15.639 -14.166 1.00 83.56 223 ALA A O 1
ATOM 1769 N N . CYS A 1 224 ? 0.031 -14.511 -12.693 1.00 86.19 224 CYS A N 1
ATOM 1770 C CA . CYS A 1 224 ? -0.799 -13.796 -13.662 1.00 86.19 224 CYS A CA 1
ATOM 1771 C C . CYS A 1 224 ? -0.100 -12.606 -14.353 1.00 86.19 224 CYS A C 1
ATOM 1773 O O . CYS A 1 224 ? -0.697 -11.962 -15.216 1.00 86.19 224 CYS A O 1
ATOM 1775 N N . PHE A 1 225 ? 1.152 -12.274 -14.015 1.00 84.94 225 PHE A N 1
ATOM 1776 C CA . PHE A 1 225 ? 1.855 -11.159 -14.652 1.00 84.94 225 PHE A CA 1
ATOM 1777 C C . PHE A 1 225 ? 2.140 -11.430 -16.129 1.00 84.94 225 PHE A C 1
ATOM 1779 O O . PHE A 1 225 ? 2.700 -12.466 -16.497 1.00 84.94 225 PHE A O 1
ATOM 1786 N N . THR A 1 226 ? 1.876 -10.421 -16.963 1.00 86.06 226 THR A N 1
ATOM 1787 C CA . THR A 1 226 ? 2.400 -10.348 -18.332 1.00 86.06 226 THR A CA 1
ATOM 1788 C C . THR A 1 226 ? 3.926 -10.305 -18.316 1.00 86.06 226 THR A C 1
ATOM 1790 O O . THR A 1 226 ? 4.522 -9.795 -17.366 1.00 86.06 226 THR A O 1
ATOM 1793 N N . GLN A 1 227 ? 4.581 -10.756 -19.390 1.00 79.19 227 GLN A N 1
ATOM 1794 C CA . GLN A 1 227 ? 6.047 -10.743 -19.505 1.00 79.19 227 GLN A CA 1
ATOM 1795 C C . GLN A 1 227 ? 6.674 -9.377 -19.166 1.00 79.19 227 GLN A C 1
ATOM 1797 O O . GLN A 1 227 ? 7.696 -9.315 -18.482 1.00 79.19 227 GLN A O 1
ATOM 1802 N N . ALA A 1 228 ? 6.045 -8.276 -19.591 1.00 84.19 228 ALA A N 1
ATOM 1803 C CA . ALA A 1 228 ? 6.504 -6.926 -19.274 1.00 84.19 228 ALA A CA 1
ATOM 1804 C C . ALA A 1 228 ? 6.483 -6.643 -17.760 1.00 84.19 228 ALA A C 1
ATOM 1806 O O . ALA A 1 228 ? 7.453 -6.112 -17.217 1.00 84.19 228 ALA A O 1
ATOM 1807 N N . ASN A 1 229 ? 5.417 -7.046 -17.063 1.00 83.31 229 ASN A N 1
ATOM 1808 C CA . ASN A 1 229 ? 5.307 -6.893 -15.611 1.00 83.31 229 ASN A CA 1
ATOM 1809 C C . ASN A 1 229 ? 6.291 -7.804 -14.866 1.00 83.31 229 ASN A C 1
ATOM 1811 O O . ASN A 1 229 ? 6.891 -7.366 -13.886 1.00 83.31 229 ASN A O 1
ATOM 1815 N N . ARG A 1 230 ? 6.534 -9.025 -15.369 1.00 79.31 230 ARG A N 1
ATOM 1816 C CA . ARG A 1 230 ? 7.560 -9.937 -14.827 1.00 79.31 230 ARG A CA 1
ATOM 1817 C C . ARG A 1 230 ? 8.944 -9.298 -14.858 1.00 79.31 230 ARG A C 1
ATOM 1819 O O . ARG A 1 230 ? 9.629 -9.259 -13.841 1.00 79.31 230 ARG A O 1
ATOM 1826 N N . ARG A 1 231 ? 9.329 -8.735 -16.008 1.00 82.19 231 ARG A N 1
ATOM 1827 C CA . ARG A 1 231 ? 10.614 -8.044 -16.170 1.00 82.19 231 ARG A CA 1
ATOM 1828 C C . ARG A 1 231 ? 10.730 -6.847 -15.228 1.00 82.19 231 ARG A C 1
ATOM 1830 O O . ARG A 1 231 ? 11.720 -6.739 -14.517 1.00 82.19 231 ARG A O 1
ATOM 1837 N N . ARG A 1 232 ? 9.690 -6.006 -15.147 1.00 84.31 232 ARG A N 1
ATOM 1838 C CA . ARG A 1 232 ? 9.658 -4.864 -14.214 1.00 84.31 232 ARG A CA 1
ATOM 1839 C C . ARG A 1 232 ? 9.839 -5.298 -12.763 1.00 84.31 232 ARG A C 1
ATOM 1841 O O . ARG A 1 232 ? 10.589 -4.652 -12.037 1.00 84.31 232 ARG A O 1
ATOM 1848 N N . PHE A 1 233 ? 9.177 -6.378 -12.352 1.00 86.69 233 PHE A N 1
ATOM 1849 C CA . PHE A 1 233 ? 9.306 -6.931 -11.008 1.00 86.69 233 PHE A CA 1
ATOM 1850 C C . PHE A 1 233 ? 10.738 -7.389 -10.713 1.00 86.69 233 PHE A C 1
ATOM 1852 O O . PHE A 1 233 ? 11.318 -6.960 -9.716 1.00 86.69 233 PHE A O 1
ATOM 1859 N N . LEU A 1 234 ? 11.334 -8.187 -11.604 1.00 83.62 234 LEU A N 1
ATOM 1860 C CA . LEU A 1 234 ? 12.708 -8.676 -11.457 1.00 83.62 234 LEU A CA 1
ATOM 1861 C C . LEU A 1 234 ? 13.729 -7.535 -11.464 1.00 83.62 234 LEU A C 1
ATOM 1863 O O . LEU A 1 234 ? 14.593 -7.484 -10.592 1.00 83.62 234 LEU A O 1
ATOM 1867 N N . ASP A 1 235 ? 13.594 -6.574 -12.378 1.00 84.38 235 ASP A N 1
ATOM 1868 C CA . ASP A 1 235 ? 14.466 -5.398 -12.437 1.00 84.38 235 ASP A CA 1
ATOM 1869 C C . ASP A 1 235 ? 14.374 -4.577 -11.141 1.00 84.38 235 ASP A C 1
ATOM 1871 O O . ASP A 1 235 ? 15.380 -4.073 -10.636 1.00 84.38 235 ASP A O 1
ATOM 1875 N N . SER A 1 236 ? 13.170 -4.452 -10.577 1.00 85.12 236 SER A N 1
ATOM 1876 C CA . SER A 1 236 ? 12.928 -3.766 -9.308 1.00 85.12 236 SER A CA 1
ATOM 1877 C C . SER A 1 236 ? 13.480 -4.536 -8.103 1.00 85.12 236 SER A C 1
ATOM 1879 O O . SER A 1 236 ? 14.019 -3.908 -7.185 1.00 85.12 236 SER A O 1
ATOM 1881 N N . ALA A 1 237 ? 13.422 -5.871 -8.111 1.00 82.69 237 ALA A N 1
ATOM 1882 C CA . ALA A 1 237 ? 14.063 -6.718 -7.106 1.00 82.69 237 ALA A CA 1
ATOM 1883 C C . ALA A 1 237 ? 15.593 -6.594 -7.174 1.00 82.69 237 ALA A C 1
ATOM 1885 O O . ALA A 1 237 ? 16.230 -6.288 -6.168 1.00 82.69 237 ALA A O 1
ATOM 1886 N N . ILE A 1 238 ? 16.185 -6.725 -8.367 1.00 80.69 238 ILE A N 1
ATOM 1887 C CA . ILE A 1 238 ? 17.632 -6.586 -8.597 1.00 80.69 238 ILE A CA 1
ATOM 1888 C C . ILE A 1 238 ? 18.123 -5.199 -8.199 1.00 80.69 238 ILE A C 1
ATOM 1890 O O . ILE A 1 238 ? 19.136 -5.077 -7.508 1.00 80.69 238 ILE A O 1
ATOM 1894 N N . SER A 1 239 ? 17.409 -4.143 -8.591 1.00 81.38 239 SER A N 1
ATOM 1895 C CA . SER A 1 239 ? 17.773 -2.781 -8.208 1.00 81.38 239 SER A CA 1
ATOM 1896 C C . SER A 1 239 ? 17.778 -2.613 -6.689 1.00 81.38 239 SER A C 1
ATOM 1898 O O . SER A 1 239 ? 18.714 -2.025 -6.153 1.00 81.38 239 SER A O 1
ATOM 1900 N N . ARG A 1 240 ? 16.778 -3.148 -5.978 1.00 79.44 240 ARG A N 1
ATOM 1901 C CA . ARG A 1 240 ? 16.716 -3.079 -4.509 1.00 79.44 240 ARG A CA 1
ATOM 1902 C C . ARG A 1 240 ? 17.806 -3.912 -3.837 1.00 79.44 240 ARG A C 1
ATOM 1904 O O . ARG A 1 240 ? 18.410 -3.430 -2.885 1.00 79.44 240 ARG A O 1
ATOM 1911 N N . MET A 1 241 ? 18.141 -5.087 -4.375 1.00 75.44 241 MET A N 1
ATOM 1912 C CA . MET A 1 241 ? 19.290 -5.883 -3.922 1.00 75.44 241 MET A CA 1
ATOM 1913 C C . MET A 1 241 ? 20.614 -5.133 -4.071 1.00 75.44 241 MET A C 1
ATOM 1915 O O . MET A 1 241 ? 21.428 -5.132 -3.152 1.00 75.44 241 MET A O 1
ATOM 1919 N N . ARG A 1 242 ? 20.831 -4.469 -5.213 1.00 75.75 242 ARG A N 1
ATOM 1920 C CA . ARG A 1 242 ? 22.037 -3.661 -5.462 1.00 75.75 242 ARG A CA 1
ATOM 1921 C C . ARG A 1 242 ? 22.110 -2.453 -4.532 1.00 75.75 242 ARG A C 1
ATOM 1923 O O . ARG A 1 242 ? 23.173 -2.177 -3.984 1.00 75.75 242 ARG A O 1
ATOM 1930 N N . LEU A 1 243 ? 20.986 -1.760 -4.336 1.00 71.69 243 LEU A N 1
ATOM 1931 C CA . LEU A 1 243 ? 20.884 -0.645 -3.391 1.00 71.69 243 LEU A CA 1
ATOM 1932 C C . LEU A 1 243 ? 21.218 -1.097 -1.969 1.00 71.69 243 LEU A C 1
ATOM 1934 O O . LEU A 1 243 ? 22.018 -0.450 -1.297 1.00 71.69 243 LEU A O 1
ATOM 1938 N N . TRP A 1 244 ? 20.669 -2.233 -1.546 1.00 69.44 244 TRP A N 1
ATOM 1939 C CA . TRP A 1 244 ? 20.981 -2.824 -0.255 1.00 69.44 244 TRP A CA 1
ATOM 1940 C C . TRP A 1 244 ? 22.457 -3.220 -0.135 1.00 69.44 244 TRP A C 1
ATOM 1942 O O . TRP A 1 244 ? 23.102 -2.864 0.846 1.00 69.44 244 TRP A O 1
ATOM 1952 N N . ALA A 1 245 ? 23.030 -3.891 -1.139 1.00 67.50 245 ALA A N 1
ATOM 1953 C CA . ALA A 1 245 ? 24.441 -4.281 -1.131 1.00 67.50 245 ALA A CA 1
ATOM 1954 C C . ALA A 1 245 ? 25.375 -3.063 -1.003 1.00 67.50 245 ALA A C 1
ATOM 1956 O O . ALA A 1 245 ? 26.352 -3.111 -0.257 1.00 67.50 245 ALA A O 1
ATOM 1957 N N . ALA A 1 246 ? 25.044 -1.950 -1.667 1.00 67.50 246 ALA A N 1
ATOM 1958 C CA . ALA A 1 246 ? 25.778 -0.692 -1.541 1.00 67.50 246 ALA A CA 1
ATOM 1959 C C . ALA A 1 246 ? 25.638 -0.048 -0.145 1.00 67.50 246 ALA A C 1
ATOM 1961 O O . ALA A 1 246 ? 26.572 0.600 0.326 1.00 67.50 246 ALA A O 1
ATOM 1962 N N . GLN A 1 247 ? 24.493 -0.226 0.523 1.00 62.88 247 GLN A N 1
ATOM 1963 C CA . GLN A 1 247 ? 24.230 0.284 1.876 1.00 62.88 247 GLN A CA 1
ATOM 1964 C C . GLN A 1 247 ? 24.827 -0.599 2.982 1.00 62.88 247 GLN A C 1
ATOM 1966 O O . GLN A 1 247 ? 25.307 -0.071 3.980 1.00 62.88 247 GLN A O 1
ATOM 1971 N N . ARG A 1 248 ? 24.895 -1.922 2.786 1.00 57.50 248 ARG A N 1
ATOM 1972 C CA . ARG A 1 248 ? 25.528 -2.886 3.707 1.00 57.50 248 ARG A CA 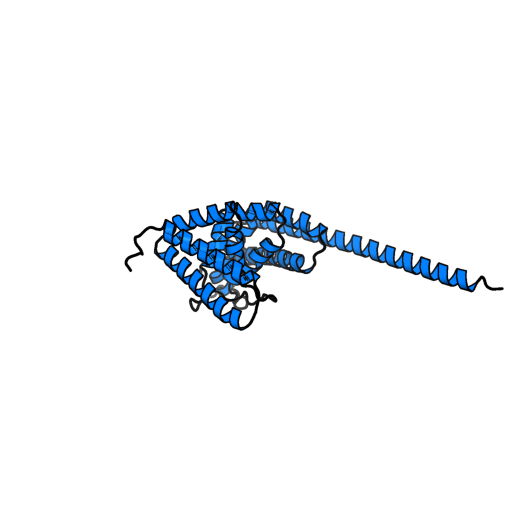1
ATOM 1973 C C . ARG A 1 248 ? 27.009 -2.586 3.955 1.00 57.50 248 ARG A C 1
ATOM 1975 O O . ARG A 1 248 ? 27.536 -2.912 5.011 1.00 57.50 248 ARG A O 1
ATOM 1982 N N . LEU A 1 249 ? 27.678 -1.931 3.004 1.00 48.59 249 LEU A N 1
ATOM 1983 C CA . LEU A 1 249 ? 29.050 -1.438 3.173 1.00 48.59 249 LEU A CA 1
ATOM 1984 C C . LEU A 1 249 ? 29.161 -0.296 4.202 1.00 48.59 249 LEU A C 1
ATOM 1986 O O . LEU A 1 249 ? 30.270 0.072 4.573 1.00 48.59 249 LEU A O 1
ATOM 1990 N N . ARG A 1 250 ? 28.034 0.279 4.641 1.00 52.88 250 ARG A N 1
ATOM 1991 C CA . ARG A 1 250 ? 27.972 1.412 5.573 1.00 52.88 250 ARG A CA 1
ATOM 1992 C C . ARG A 1 250 ? 27.246 1.080 6.880 1.00 52.88 250 ARG A C 1
ATOM 1994 O O . ARG A 1 250 ? 27.590 1.667 7.898 1.00 52.88 250 ARG A O 1
ATOM 2001 N N . GLU A 1 251 ? 26.289 0.148 6.874 1.00 52.97 251 GLU A N 1
ATOM 2002 C CA . GLU A 1 251 ? 25.446 -0.176 8.036 1.00 52.97 251 GLU A CA 1
ATOM 2003 C C . GLU A 1 251 ? 25.214 -1.696 8.166 1.00 52.97 251 GLU A C 1
ATOM 2005 O O . GLU A 1 251 ? 24.750 -2.365 7.240 1.00 52.97 251 GLU A O 1
ATOM 2010 N N . THR A 1 252 ? 25.547 -2.257 9.330 1.00 49.88 252 THR A N 1
ATOM 2011 C CA . THR A 1 252 ? 25.458 -3.687 9.673 1.00 49.88 252 THR A CA 1
ATOM 2012 C C . THR A 1 252 ? 24.129 -4.032 10.357 1.00 49.88 252 THR A C 1
ATOM 2014 O O . THR A 1 252 ? 24.115 -4.423 11.522 1.00 49.88 252 THR A O 1
ATOM 2017 N N . ASP A 1 253 ? 22.997 -3.915 9.656 1.00 58.09 253 ASP A N 1
ATOM 2018 C CA . ASP A 1 253 ? 21.715 -4.437 10.166 1.00 58.09 253 ASP A CA 1
ATOM 2019 C C . ASP A 1 253 ? 21.430 -5.860 9.623 1.00 58.09 253 ASP A C 1
ATOM 2021 O O . ASP A 1 253 ? 21.160 -6.030 8.424 1.00 58.09 253 ASP A O 1
ATOM 2025 N N . PRO A 1 254 ? 21.475 -6.908 10.471 1.00 57.41 254 PRO A N 1
ATOM 2026 C CA . PRO A 1 254 ? 21.198 -8.284 10.060 1.00 57.41 254 PRO A CA 1
ATOM 2027 C C . PRO A 1 254 ? 19.744 -8.516 9.612 1.00 57.41 254 PRO A C 1
ATOM 2029 O O . PRO A 1 254 ? 19.517 -9.390 8.775 1.00 57.41 254 PRO A O 1
ATOM 2032 N N . SER A 1 255 ? 18.771 -7.725 10.080 1.00 59.66 255 SER A N 1
ATOM 2033 C CA . SER A 1 255 ? 17.349 -7.902 9.732 1.00 59.66 255 SER A CA 1
ATOM 2034 C C . SER A 1 255 ? 17.066 -7.613 8.253 1.00 59.66 255 SER A C 1
ATOM 2036 O O . SER A 1 255 ? 16.352 -8.355 7.580 1.00 59.66 255 SER A O 1
ATOM 2038 N N . THR A 1 256 ? 17.731 -6.603 7.689 1.00 61.03 256 THR A N 1
ATOM 2039 C CA . THR A 1 256 ? 17.562 -6.233 6.277 1.00 61.03 256 THR A CA 1
ATOM 2040 C C . THR A 1 256 ? 18.125 -7.308 5.331 1.00 61.03 256 THR A C 1
ATOM 2042 O O . THR A 1 256 ? 17.599 -7.507 4.235 1.00 61.03 256 THR A O 1
ATOM 2045 N N . THR A 1 257 ? 19.149 -8.057 5.766 1.00 63.03 257 THR A N 1
ATOM 2046 C CA . THR A 1 257 ? 19.705 -9.194 5.005 1.00 63.03 257 THR A CA 1
ATOM 2047 C C . THR A 1 257 ? 18.655 -10.285 4.790 1.00 63.03 257 THR A C 1
ATOM 2049 O O . THR A 1 257 ? 18.487 -10.766 3.670 1.00 63.03 257 THR A O 1
ATOM 2052 N N . ASP A 1 258 ? 17.930 -10.651 5.850 1.00 65.31 258 ASP A N 1
ATOM 2053 C CA . ASP A 1 258 ? 16.898 -11.691 5.808 1.00 65.31 258 ASP A CA 1
ATOM 2054 C C . ASP A 1 258 ? 15.735 -11.288 4.885 1.00 65.31 258 ASP A C 1
ATOM 2056 O O . ASP A 1 258 ? 15.292 -12.072 4.045 1.00 65.31 258 ASP A O 1
ATOM 2060 N N . HIS A 1 259 ? 15.307 -10.024 4.942 1.00 65.94 259 HIS A N 1
ATOM 2061 C CA . HIS A 1 259 ? 14.260 -9.496 4.063 1.00 65.94 259 HIS A CA 1
ATOM 2062 C C . HIS A 1 259 ? 14.643 -9.536 2.575 1.00 65.94 259 HIS A C 1
ATOM 2064 O O . HIS A 1 259 ? 13.824 -9.901 1.729 1.00 65.94 259 HIS A O 1
ATOM 2070 N N . ILE A 1 260 ? 15.896 -9.214 2.240 1.00 66.31 260 ILE A N 1
ATOM 2071 C CA . ILE A 1 260 ? 16.393 -9.286 0.860 1.00 66.31 260 ILE A CA 1
ATOM 2072 C C . ILE A 1 260 ? 16.512 -10.736 0.380 1.00 66.31 260 ILE A C 1
ATOM 2074 O O . ILE A 1 260 ? 16.099 -11.032 -0.741 1.00 66.31 260 ILE A O 1
ATOM 2078 N N . LEU A 1 261 ? 17.006 -11.653 1.217 1.00 66.50 261 LEU A N 1
ATOM 2079 C CA . LEU A 1 261 ? 17.053 -13.083 0.889 1.00 66.50 261 LEU A CA 1
ATOM 2080 C C . LEU A 1 261 ? 15.657 -13.651 0.617 1.00 66.50 261 LEU A C 1
ATOM 2082 O O . LEU A 1 261 ? 15.486 -14.438 -0.307 1.00 66.50 261 LEU A O 1
ATOM 2086 N N . ARG A 1 262 ? 14.634 -13.208 1.349 1.00 69.62 262 ARG A N 1
ATOM 2087 C CA . ARG A 1 262 ? 13.245 -13.626 1.106 1.00 69.62 262 ARG A CA 1
ATOM 2088 C C . ARG A 1 262 ? 12.686 -13.091 -0.209 1.00 69.62 262 ARG A C 1
ATOM 2090 O O . ARG A 1 262 ? 11.990 -13.823 -0.906 1.00 69.62 262 ARG A O 1
ATOM 2097 N N . ILE A 1 263 ? 13.020 -11.854 -0.578 1.00 69.19 263 ILE A N 1
ATOM 2098 C CA . ILE A 1 263 ? 12.685 -11.304 -1.901 1.00 69.19 263 ILE A CA 1
ATOM 2099 C C . ILE A 1 263 ? 13.394 -12.094 -3.005 1.00 69.19 263 ILE A C 1
ATOM 2101 O O . ILE A 1 263 ? 12.779 -12.368 -4.032 1.00 69.19 263 ILE A O 1
ATOM 2105 N N . ILE A 1 264 ? 14.654 -12.488 -2.790 1.00 67.94 264 ILE A N 1
ATOM 2106 C CA . ILE A 1 264 ? 15.394 -13.365 -3.708 1.00 67.94 264 ILE A CA 1
ATOM 2107 C C . ILE A 1 264 ? 14.667 -14.694 -3.858 1.00 67.94 264 ILE A C 1
ATOM 2109 O O . ILE A 1 264 ? 14.392 -15.089 -4.981 1.00 67.94 264 ILE A O 1
ATOM 2113 N N . VAL A 1 265 ? 14.308 -15.355 -2.755 1.00 70.31 265 VAL A N 1
ATOM 2114 C CA . VAL A 1 265 ? 13.578 -16.629 -2.790 1.00 70.31 265 VAL A CA 1
ATOM 2115 C C . VAL A 1 265 ? 12.258 -16.477 -3.537 1.00 70.31 265 VAL A C 1
ATOM 2117 O O . VAL A 1 265 ? 11.977 -17.285 -4.406 1.00 70.31 265 VAL A O 1
ATOM 2120 N N . LEU A 1 266 ? 11.483 -15.418 -3.290 1.00 68.25 266 LEU A N 1
ATOM 2121 C CA . LEU A 1 266 ? 10.241 -15.183 -4.028 1.00 68.25 266 LEU A CA 1
ATOM 2122 C C . LEU A 1 266 ? 10.495 -14.942 -5.527 1.00 68.25 266 LEU A C 1
ATOM 2124 O O . LEU A 1 266 ? 9.751 -15.445 -6.362 1.00 68.25 266 LEU A O 1
ATOM 2128 N N . ALA A 1 267 ? 11.537 -14.189 -5.883 1.00 68.94 267 ALA A N 1
ATOM 2129 C CA . ALA A 1 267 ? 11.914 -13.971 -7.276 1.00 68.94 267 ALA A CA 1
ATOM 2130 C C . ALA A 1 267 ? 12.377 -15.271 -7.957 1.00 68.94 267 ALA A C 1
ATOM 2132 O O . ALA A 1 267 ? 12.051 -15.488 -9.121 1.00 68.94 267 ALA A O 1
ATOM 2133 N N . THR A 1 268 ? 13.087 -16.141 -7.238 1.00 65.69 268 THR A N 1
ATOM 2134 C CA . THR A 1 268 ? 13.531 -17.456 -7.718 1.00 65.69 268 THR A CA 1
ATOM 2135 C C . THR A 1 268 ? 12.357 -18.424 -7.854 1.00 65.69 268 THR A C 1
ATOM 2137 O O . THR A 1 268 ? 12.155 -18.950 -8.942 1.00 65.69 268 THR A O 1
ATOM 2140 N N . ASP A 1 269 ? 11.517 -18.562 -6.820 1.00 67.12 269 ASP A N 1
ATOM 2141 C CA . ASP A 1 269 ? 10.266 -19.337 -6.846 1.00 67.12 269 ASP A CA 1
ATOM 2142 C C . ASP A 1 269 ? 9.398 -18.890 -8.038 1.00 67.12 269 ASP A C 1
ATOM 2144 O O . ASP A 1 269 ? 8.822 -19.701 -8.761 1.00 67.12 269 ASP A O 1
ATOM 2148 N N . PHE A 1 270 ? 9.337 -17.579 -8.289 1.00 63.59 270 PHE A N 1
ATOM 2149 C CA . PHE A 1 270 ? 8.615 -17.011 -9.419 1.00 63.59 270 PHE A CA 1
ATOM 2150 C C . PHE A 1 270 ? 9.222 -17.374 -10.784 1.00 63.59 270 PHE A C 1
ATOM 2152 O O . PHE A 1 270 ? 8.488 -17.700 -11.720 1.00 63.59 270 PHE A O 1
ATOM 2159 N N . LEU A 1 271 ? 10.549 -17.321 -10.911 1.00 62.28 271 LEU A N 1
ATOM 2160 C CA . LEU A 1 271 ? 11.264 -17.728 -12.123 1.00 62.28 271 LEU A CA 1
ATOM 2161 C C . LEU A 1 271 ? 11.095 -19.226 -12.409 1.00 62.28 271 LEU A C 1
ATOM 2163 O O . LEU A 1 271 ? 10.944 -19.604 -13.570 1.00 62.28 271 LEU A O 1
ATOM 2167 N N . ASP A 1 272 ? 11.051 -20.056 -11.367 1.00 59.25 272 ASP A N 1
ATOM 2168 C CA . ASP A 1 272 ? 10.845 -21.500 -11.483 1.00 59.25 272 ASP A CA 1
ATOM 2169 C C . ASP A 1 272 ? 9.409 -21.841 -11.918 1.00 59.25 272 ASP A C 1
ATOM 2171 O O . ASP A 1 272 ? 9.210 -22.678 -12.802 1.00 59.25 272 ASP A O 1
ATOM 2175 N N . VAL A 1 273 ? 8.403 -21.132 -11.386 1.00 56.34 273 VAL A N 1
ATOM 2176 C CA . VAL A 1 273 ? 6.988 -21.272 -11.789 1.00 56.34 273 VAL A CA 1
ATOM 2177 C C . VAL A 1 273 ? 6.732 -20.743 -13.210 1.00 56.34 273 VAL A C 1
ATOM 2179 O O . VAL A 1 273 ? 5.867 -21.258 -13.918 1.00 56.34 273 VAL A O 1
ATOM 2182 N N . ALA A 1 274 ? 7.497 -19.752 -13.679 1.00 52.69 274 ALA A N 1
ATOM 2183 C CA . ALA A 1 274 ? 7.382 -19.217 -15.040 1.00 52.69 274 ALA A CA 1
ATOM 2184 C C . ALA A 1 274 ? 7.879 -20.182 -16.146 1.00 52.69 274 ALA A C 1
ATOM 2186 O O . ALA A 1 274 ? 7.605 -19.947 -17.329 1.00 52.69 274 ALA A O 1
ATOM 2187 N N . GLY A 1 275 ? 8.542 -21.285 -15.778 1.00 45.34 275 GLY A N 1
ATOM 2188 C CA . GLY A 1 275 ? 8.932 -22.379 -16.668 1.00 45.34 275 GLY A CA 1
ATOM 2189 C C . GLY A 1 275 ? 10.211 -22.144 -17.500 1.00 45.34 275 GLY A C 1
ATOM 2190 O O . GLY A 1 275 ? 10.756 -21.040 -17.539 1.00 45.34 275 GLY A O 1
ATOM 2191 N N . PRO A 1 276 ? 10.703 -23.175 -18.228 1.00 45.75 276 PRO A N 1
ATOM 2192 C CA . PRO A 1 276 ? 12.045 -23.234 -18.844 1.00 45.75 276 PRO A CA 1
ATOM 2193 C C . PRO A 1 276 ? 12.315 -22.245 -19.986 1.00 45.75 276 PRO A C 1
ATOM 2195 O O . PRO A 1 276 ? 13.401 -22.255 -20.565 1.00 45.75 276 PRO A O 1
ATOM 2198 N N . GLN A 1 277 ? 11.343 -21.400 -20.323 1.00 47.84 277 GLN A N 1
ATOM 2199 C CA . GLN A 1 277 ? 11.348 -20.492 -21.476 1.00 47.84 277 GLN A CA 1
ATOM 2200 C C . GLN A 1 277 ? 12.437 -19.406 -21.367 1.00 47.84 277 GLN A C 1
ATOM 2202 O O . GLN A 1 277 ? 12.728 -18.722 -22.340 1.00 47.84 277 GLN A O 1
ATOM 2207 N N . TYR A 1 278 ? 13.073 -19.298 -20.195 1.00 46.66 278 TYR A N 1
ATOM 2208 C CA . TYR A 1 278 ? 14.181 -18.392 -19.888 1.00 46.66 278 TYR A CA 1
ATOM 2209 C C . TYR A 1 278 ? 15.517 -19.093 -19.597 1.00 46.66 278 TYR A C 1
ATOM 2211 O O . TYR A 1 278 ? 16.497 -18.416 -19.314 1.00 46.66 278 TYR A O 1
ATOM 2219 N N . ARG A 1 279 ? 15.624 -20.429 -19.716 1.00 44.91 279 ARG A N 1
ATOM 2220 C CA . ARG A 1 279 ? 16.945 -21.103 -19.687 1.00 44.91 279 ARG A CA 1
ATOM 2221 C C . ARG A 1 279 ? 17.741 -20.913 -20.988 1.00 44.91 279 ARG A C 1
ATOM 2223 O O . ARG A 1 279 ? 18.856 -21.411 -21.100 1.00 44.91 279 ARG A O 1
ATOM 2230 N N . LYS A 1 280 ? 17.156 -20.229 -21.975 1.00 34.88 280 LYS A N 1
ATOM 2231 C CA . LYS A 1 280 ? 17.752 -19.901 -23.273 1.00 34.88 280 LYS A CA 1
ATOM 2232 C C . LYS A 1 280 ? 17.460 -18.437 -23.624 1.00 34.88 280 LYS A C 1
ATOM 2234 O O . LYS A 1 280 ? 16.652 -18.167 -24.506 1.00 34.88 280 LYS A O 1
ATOM 2239 N N . ALA A 1 281 ? 18.072 -17.511 -22.898 1.00 38.56 281 ALA A N 1
ATOM 2240 C CA . ALA A 1 281 ? 18.256 -16.125 -23.320 1.00 38.56 281 ALA A CA 1
ATOM 2241 C C . ALA A 1 281 ? 19.687 -15.713 -22.976 1.00 38.56 281 ALA A C 1
ATOM 2243 O O . ALA A 1 281 ? 20.126 -16.071 -21.860 1.00 38.56 281 ALA A O 1
#

Organism: Coprinellus micaceus (NCBI:txid71717)

Foldseek 3Di:
DPDPVVVVVVVVVVVVVVVVVVVVVVVVVVVVVVLVVLLVLLLVLLVVLVPQDQQDQQDPDPDPDPPSVCVSCVSVVVLVVSLVSNLVSLVVCLVPDDPPSLPSVLVSCLVSVVSNLVSLVSQQVCLVRVCVVPVVCPANSLQSSLVSVLSSCVSHDPSSLVSLLQDLSNLVSLLCSLLDDDPVRARDLHSPPDPDNDRSSLVSLLSLLVDPSSVVSNLVVLLPDDPVSLVSNVVSLVRNVVSVVVCCVPDPDPVSVVSNVSSVVSNVVSVVSVDPPPVPD

Radius of gyration: 24.64 Å; chains: 1; bounding box: 48×55×97 Å

pLDDT: mean 72.07, std 16.55, range [34.88, 96.62]

Sequence (281 aa):
MPDELNLSRSRVRLGTLKRKRFLSAHTRTLEHGVAQISDIILRTILTILEDESTPTRPLVRRGDQLFDAVEDTLPLRRVTGLVRLVTRVILEERVTTKTTSKSAFSDILEEYLCVVIRWFAFYIRAGSWTYAFNPHDTGDAPAFVAEHFYALYLFANTKLSTAIHASESAADLALTLFVSRNDEGVCHRKAEFSLTLNCPFVYLMSGFCMNPVGKAIIASKLACFTQANRRRFLDSAISRMRLWAAQRLRETDPSTTDHILRIIVLATDFLDVAGPQYRKA